Protein AF-A0AA39JNU9-F1 (afdb_monomer_lite)

Organism: Armillaria tabescens (NCBI:txid1929756)

Radius of gyration: 20.86 Å; chains: 1; bounding box: 48×42×60 Å

pLDDT: mean 73.97, std 13.48, range [28.83, 91.81]

Structure (mmCIF, N/CA/C/O backbone):
data_AF-A0AA39JNU9-F1
#
_entry.id   AF-A0AA39JNU9-F1
#
loop_
_atom_site.group_PDB
_atom_site.id
_atom_site.type_symbol
_atom_site.label_atom_id
_atom_site.label_alt_id
_atom_site.label_comp_id
_atom_site.label_asym_id
_atom_site.label_entity_id
_atom_site.label_seq_id
_atom_site.pdbx_PDB_ins_code
_atom_site.Cartn_x
_atom_site.Cartn_y
_atom_site.Cartn_z
_atom_site.occupancy
_atom_site.B_iso_or_equiv
_atom_site.auth_seq_id
_atom_site.auth_comp_id
_atom_site.auth_asym_id
_atom_site.auth_atom_id
_atom_site.pdbx_PDB_model_num
ATOM 1 N N . MET A 1 1 ? 14.251 9.275 13.495 1.00 32.19 1 MET A N 1
ATOM 2 C CA . MET A 1 1 ? 13.470 10.533 13.554 1.00 32.19 1 MET A CA 1
ATOM 3 C C . MET A 1 1 ? 13.356 11.275 12.214 1.00 32.19 1 MET A C 1
ATOM 5 O O . MET A 1 1 ? 12.746 12.329 12.202 1.00 32.19 1 MET A O 1
ATOM 9 N N . VAL A 1 2 ? 13.865 10.747 11.087 1.00 28.83 2 VAL A N 1
ATOM 10 C CA . VAL A 1 2 ? 13.822 11.430 9.768 1.00 28.83 2 VAL A CA 1
ATOM 11 C C . VAL A 1 2 ? 12.792 10.804 8.797 1.00 28.83 2 VAL A C 1
ATOM 13 O O . VAL A 1 2 ? 12.454 11.405 7.785 1.00 28.83 2 VAL A O 1
ATOM 16 N N . GLU A 1 3 ? 12.247 9.619 9.100 1.00 30.92 3 GLU A N 1
ATOM 17 C CA . GLU A 1 3 ? 11.287 8.902 8.231 1.00 30.92 3 GLU A CA 1
ATOM 18 C C . GLU A 1 3 ? 9.833 9.361 8.385 1.00 30.92 3 GLU A C 1
ATOM 20 O O . GLU A 1 3 ? 9.130 9.480 7.384 1.00 30.92 3 GLU A O 1
ATOM 25 N N . THR A 1 4 ? 9.394 9.712 9.597 1.00 35.62 4 THR A N 1
ATOM 26 C CA . THR A 1 4 ? 8.039 10.238 9.843 1.00 35.62 4 THR A CA 1
ATOM 27 C C . THR A 1 4 ? 7.776 11.538 9.081 1.00 35.62 4 THR A C 1
ATOM 29 O O . THR A 1 4 ? 6.672 11.754 8.597 1.00 35.62 4 THR A O 1
ATOM 32 N N . ASP A 1 5 ? 8.809 12.353 8.875 1.00 32.62 5 ASP A N 1
ATOM 33 C CA . ASP A 1 5 ? 8.726 13.628 8.156 1.00 32.62 5 ASP A CA 1
ATOM 34 C C . ASP A 1 5 ? 8.696 13.456 6.615 1.00 32.62 5 ASP A C 1
ATOM 36 O O . ASP A 1 5 ? 8.318 14.365 5.872 1.00 32.62 5 ASP A O 1
ATOM 40 N N . ARG A 1 6 ? 9.063 12.268 6.099 1.00 37.94 6 ARG A N 1
ATOM 41 C CA . ARG A 1 6 ? 9.041 11.952 4.655 1.00 37.94 6 ARG A CA 1
ATOM 42 C C . ARG A 1 6 ? 7.672 11.475 4.172 1.00 37.94 6 ARG A C 1
ATOM 44 O O . ARG A 1 6 ? 7.245 11.920 3.105 1.00 37.94 6 ARG A O 1
ATOM 51 N N . ASP A 1 7 ? 6.968 10.667 4.965 1.00 36.91 7 ASP A N 1
ATOM 52 C CA . ASP A 1 7 ? 5.578 10.271 4.683 1.00 36.91 7 ASP A CA 1
ATOM 53 C C . ASP A 1 7 ? 4.626 11.486 4.801 1.00 36.91 7 ASP A C 1
ATOM 55 O O . ASP A 1 7 ? 3.710 11.650 3.993 1.00 36.91 7 ASP A O 1
ATOM 59 N N . ILE A 1 8 ? 4.907 12.418 5.725 1.00 37.31 8 ILE A N 1
ATOM 60 C CA . ILE A 1 8 ? 4.166 13.684 5.879 1.00 37.31 8 ILE A CA 1
ATOM 61 C C . ILE A 1 8 ? 4.305 14.588 4.643 1.00 37.31 8 ILE A C 1
ATOM 63 O O . ILE A 1 8 ? 3.362 15.292 4.296 1.00 37.31 8 ILE A O 1
ATOM 67 N N . LYS A 1 9 ? 5.427 14.546 3.909 1.00 37.09 9 LYS A N 1
ATOM 68 C CA . LYS A 1 9 ? 5.607 15.345 2.680 1.00 37.09 9 LYS A CA 1
ATOM 69 C C . LYS A 1 9 ? 4.824 14.828 1.472 1.00 37.09 9 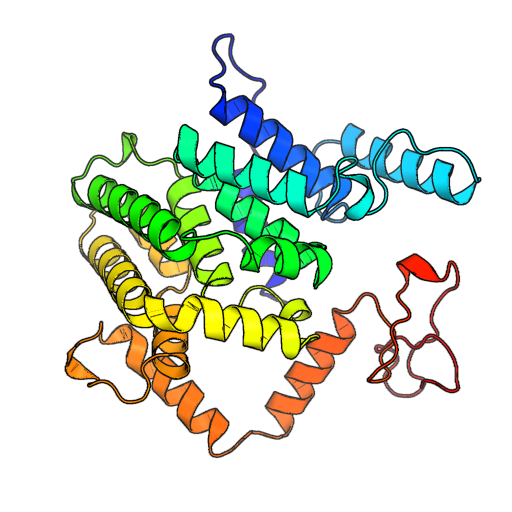LYS A C 1
ATOM 71 O O . LYS A 1 9 ? 4.470 15.635 0.619 1.00 37.09 9 LYS A O 1
ATOM 76 N N . LEU A 1 10 ? 4.546 13.524 1.389 1.00 38.50 10 LEU A N 1
ATOM 77 C CA . LEU A 1 10 ? 3.643 12.980 0.361 1.00 38.50 10 LEU A CA 1
ATOM 78 C C . LEU A 1 10 ? 2.192 13.405 0.653 1.00 38.50 10 LEU A C 1
ATOM 80 O O . LEU A 1 10 ? 1.454 13.770 -0.256 1.00 38.50 10 LEU A O 1
ATOM 84 N N . ILE A 1 11 ? 1.842 13.474 1.943 1.00 38.66 11 ILE A N 1
ATOM 85 C CA . ILE A 1 11 ? 0.549 13.954 2.448 1.00 38.66 11 ILE A CA 1
ATOM 86 C C . ILE A 1 11 ? 0.440 15.490 2.373 1.00 38.66 11 ILE A C 1
ATOM 88 O O . ILE A 1 11 ? -0.646 16.014 2.163 1.00 38.66 11 ILE A O 1
ATOM 92 N N . HIS A 1 12 ? 1.534 16.250 2.475 1.00 38.41 12 HIS A N 1
ATOM 93 C CA . HIS A 1 12 ? 1.498 17.717 2.381 1.00 38.41 12 HIS A CA 1
ATOM 94 C C . HIS A 1 12 ? 1.163 18.251 0.985 1.00 38.41 12 HIS A C 1
ATOM 96 O O . HIS A 1 12 ? 0.736 19.399 0.889 1.00 38.41 12 HIS A O 1
ATOM 102 N N . ASN A 1 13 ? 1.274 17.439 -0.070 1.00 40.78 13 ASN A N 1
ATOM 103 C CA . ASN A 1 13 ? 0.769 17.805 -1.398 1.00 40.78 13 ASN A CA 1
ATOM 104 C C . ASN A 1 13 ? -0.773 17.776 -1.487 1.00 40.78 13 ASN A C 1
ATOM 106 O O . ASN A 1 13 ? -1.326 18.241 -2.475 1.00 40.78 13 ASN A O 1
ATOM 110 N N . LEU A 1 14 ? -1.467 17.309 -0.442 1.00 42.59 14 LEU A N 1
ATOM 111 C CA . LEU A 1 14 ? -2.924 17.407 -0.267 1.00 42.59 14 LEU A CA 1
ATOM 112 C C . LEU A 1 14 ? -3.361 18.732 0.402 1.00 42.59 14 LEU A C 1
ATOM 114 O O . LEU A 1 14 ? -4.495 18.857 0.851 1.00 42.59 14 LEU A O 1
ATOM 118 N N . ARG A 1 15 ? -2.462 19.715 0.583 1.00 38.00 15 ARG A N 1
ATOM 119 C CA . ARG A 1 15 ? -2.789 20.978 1.282 1.00 38.00 15 ARG A CA 1
ATOM 120 C C . ARG A 1 15 ? -3.721 21.912 0.509 1.00 38.00 15 ARG A C 1
ATOM 122 O O . ARG A 1 15 ? -4.319 22.783 1.134 1.00 38.00 15 ARG A O 1
ATOM 129 N N . ASP A 1 16 ? -3.893 21.715 -0.792 1.00 41.78 16 ASP A N 1
ATOM 130 C CA . ASP A 1 16 ? -4.777 22.540 -1.617 1.00 41.78 16 ASP A CA 1
ATOM 131 C C . ASP A 1 16 ? -6.182 21.931 -1.708 1.00 41.78 16 ASP A C 1
ATOM 133 O O . ASP A 1 16 ? -6.699 21.688 -2.798 1.00 41.78 16 ASP A O 1
ATOM 137 N N . PHE A 1 17 ? -6.817 21.705 -0.553 1.00 41.47 17 PHE A N 1
ATOM 138 C CA . PHE A 1 17 ? -8.241 21.374 -0.475 1.00 41.47 17 PHE A CA 1
ATOM 139 C C . PHE A 1 17 ? -9.053 22.578 -0.978 1.00 41.47 17 PHE A C 1
ATOM 141 O O . PHE A 1 17 ? -9.482 23.448 -0.218 1.00 41.47 17 PHE A O 1
ATOM 148 N N . ARG A 1 18 ? -9.204 22.689 -2.299 1.00 45.91 18 ARG A N 1
ATOM 149 C CA . ARG A 1 18 ? -10.140 23.620 -2.922 1.00 45.91 18 ARG A CA 1
ATOM 150 C C . ARG A 1 18 ? -11.484 22.913 -2.959 1.00 45.91 18 ARG A C 1
ATOM 152 O O . ARG A 1 18 ? -11.574 21.814 -3.493 1.00 45.91 18 ARG A O 1
ATOM 159 N N . TYR A 1 19 ? -12.509 23.553 -2.392 1.00 43.44 19 TYR A N 1
ATOM 160 C CA . TYR A 1 19 ? -13.898 23.124 -2.549 1.00 43.44 19 TYR A CA 1
ATOM 161 C C . TYR A 1 19 ? -14.160 22.718 -4.003 1.00 43.44 19 TYR A C 1
ATOM 163 O O . TYR A 1 19 ? -13.650 23.397 -4.908 1.00 43.44 19 TYR A O 1
ATOM 171 N N . PRO A 1 20 ? -14.939 21.648 -4.238 1.00 43.53 20 PRO A N 1
ATOM 172 C CA . PRO A 1 20 ? -15.228 21.214 -5.588 1.00 43.53 20 PRO A CA 1
ATOM 173 C C . PRO A 1 20 ? -15.789 22.395 -6.374 1.00 43.53 20 PRO A C 1
ATOM 175 O O . PRO A 1 20 ? -16.747 23.055 -5.960 1.00 43.53 20 PRO A O 1
ATOM 178 N N . LYS A 1 21 ? -15.143 22.696 -7.505 1.00 50.56 21 LYS A N 1
ATOM 179 C CA . LYS A 1 21 ? -15.715 23.592 -8.511 1.00 50.56 21 LYS A CA 1
ATOM 180 C C . LYS A 1 21 ? -17.071 23.008 -8.929 1.00 50.56 21 LYS A C 1
ATOM 182 O O . LYS A 1 21 ? -17.329 21.826 -8.726 1.00 50.56 21 LYS A O 1
ATOM 187 N N . SER A 1 22 ? -17.930 23.812 -9.547 1.00 52.59 22 SER A N 1
ATOM 188 C CA . SER A 1 22 ? -19.290 23.430 -9.973 1.00 52.59 22 SER A CA 1
ATOM 189 C C . SER A 1 22 ? -19.394 22.169 -10.857 1.00 52.59 22 SER A C 1
ATOM 191 O O . SER A 1 22 ? -20.500 21.709 -11.120 1.00 52.59 22 SER A O 1
ATOM 193 N N . GLN A 1 23 ? -18.269 21.589 -11.288 1.00 56.88 23 GLN A N 1
ATOM 194 C CA . GLN A 1 23 ? -18.164 20.263 -11.887 1.00 56.88 23 GLN A CA 1
ATOM 195 C C . GLN A 1 23 ? -17.153 19.436 -11.082 1.00 56.88 23 GLN A C 1
ATOM 197 O O . GLN A 1 23 ? -15.949 19.669 -11.169 1.00 56.88 23 GLN A O 1
ATOM 202 N N . CYS A 1 24 ? -17.659 18.499 -10.283 1.00 65.25 24 CYS A N 1
ATOM 203 C CA . CYS A 1 24 ? -16.872 17.546 -9.508 1.00 65.25 24 CYS A CA 1
ATOM 204 C C . CYS A 1 24 ? -17.053 16.165 -10.141 1.00 65.25 24 CYS A C 1
ATOM 206 O O . CYS A 1 24 ? -18.190 15.749 -10.384 1.00 65.25 24 CYS A O 1
ATOM 208 N N . THR A 1 25 ? -15.962 15.467 -10.444 1.00 72.94 25 THR A N 1
ATOM 209 C CA . THR A 1 25 ? -16.041 14.083 -10.920 1.00 72.94 25 THR A CA 1
ATOM 210 C C . THR A 1 25 ? -16.304 13.139 -9.745 1.00 72.94 25 THR A C 1
ATOM 212 O O . THR A 1 25 ? -16.049 13.470 -8.587 1.00 72.94 25 THR A O 1
ATOM 215 N N . PHE A 1 26 ? -16.802 11.931 -10.015 1.00 74.62 26 PHE A N 1
ATOM 216 C CA . PHE A 1 26 ? -16.966 10.921 -8.962 1.00 74.62 26 PHE A CA 1
ATOM 217 C C . PHE A 1 26 ? -15.635 10.601 -8.258 1.00 74.62 26 PHE A C 1
ATOM 219 O O . PHE A 1 26 ? -15.612 10.382 -7.050 1.00 74.62 26 PHE A O 1
ATOM 226 N N . THR A 1 27 ? -14.519 10.646 -8.990 1.00 68.94 27 THR A N 1
ATOM 227 C CA . THR A 1 27 ? -13.177 10.427 -8.441 1.00 68.94 27 THR A CA 1
ATOM 228 C C . THR A 1 27 ? -12.759 11.526 -7.465 1.00 68.94 27 THR A C 1
ATOM 230 O O . THR A 1 27 ? -12.202 11.212 -6.420 1.00 68.94 27 THR A O 1
ATOM 233 N N . ASP A 1 28 ? -13.124 12.784 -7.728 1.00 70.81 28 ASP A N 1
ATOM 234 C CA . ASP A 1 28 ? -12.866 13.905 -6.809 1.00 70.81 28 ASP A CA 1
ATOM 235 C C . ASP A 1 28 ? -13.667 13.767 -5.497 1.00 70.81 28 ASP A C 1
ATOM 237 O O . ASP A 1 28 ? -13.188 14.087 -4.402 1.00 70.81 28 ASP A O 1
ATOM 241 N N . VAL A 1 29 ? -14.905 13.263 -5.596 1.00 75.50 29 VAL A N 1
ATOM 242 C CA . VAL A 1 29 ? -15.747 12.968 -4.426 1.00 75.50 29 VAL A CA 1
ATOM 243 C C . VAL A 1 29 ? -15.154 11.815 -3.620 1.00 75.50 29 VAL A C 1
ATOM 245 O O . VAL A 1 29 ? -15.056 11.919 -2.396 1.00 75.50 29 VAL A O 1
ATOM 248 N N . LEU A 1 30 ? -14.728 10.742 -4.292 1.00 73.81 30 LEU A N 1
ATOM 249 C CA . LEU A 1 30 ? -14.048 9.625 -3.644 1.00 73.81 30 LEU A CA 1
ATOM 250 C C . LEU A 1 30 ? -12.793 10.090 -2.909 1.00 73.81 30 LEU A C 1
ATOM 252 O O . LEU A 1 30 ? -12.647 9.772 -1.734 1.00 73.81 30 LEU A O 1
ATOM 256 N N . ASP A 1 31 ? -11.939 10.892 -3.540 1.00 71.75 31 ASP A N 1
ATOM 257 C CA . ASP A 1 31 ? -10.735 11.428 -2.901 1.00 71.75 31 ASP A CA 1
ATOM 258 C C . ASP A 1 31 ? -11.045 12.216 -1.635 1.00 71.75 31 ASP A C 1
ATOM 260 O O . ASP A 1 31 ? -10.424 11.996 -0.593 1.00 71.75 31 ASP A O 1
ATOM 264 N N . SER A 1 32 ? -12.069 13.067 -1.693 1.00 73.56 32 SER A N 1
ATOM 265 C CA . SER A 1 32 ? -12.510 13.853 -0.541 1.00 73.56 32 SER A CA 1
ATOM 266 C C . SER A 1 32 ? -12.993 12.964 0.610 1.00 73.56 32 SER A C 1
ATOM 268 O O . SER A 1 32 ? -12.669 13.212 1.774 1.00 73.56 32 SER A O 1
ATOM 270 N N . ILE A 1 33 ? -13.748 11.903 0.297 1.00 75.12 33 ILE A N 1
ATOM 271 C CA . ILE A 1 33 ? -14.217 10.925 1.289 1.00 75.12 33 ILE A CA 1
ATOM 272 C C . ILE A 1 33 ? -13.028 10.167 1.885 1.00 75.12 33 ILE A C 1
ATOM 274 O O . ILE A 1 33 ? -12.933 10.031 3.106 1.00 75.12 33 ILE A O 1
ATOM 278 N N . MET A 1 34 ? -12.104 9.700 1.047 1.00 74.69 34 MET A N 1
ATOM 279 C CA . MET A 1 34 ? -10.947 8.923 1.482 1.00 74.69 34 MET A CA 1
ATOM 280 C C . MET A 1 34 ? -10.014 9.738 2.360 1.00 74.69 34 MET A C 1
ATOM 282 O O . MET A 1 34 ? -9.596 9.262 3.416 1.00 74.69 34 MET A O 1
ATOM 286 N N . GLU A 1 35 ? -9.722 10.976 1.972 1.00 72.06 35 GLU A N 1
ATOM 287 C CA . GLU A 1 35 ? -8.911 11.887 2.771 1.00 72.06 35 GLU A CA 1
ATOM 288 C C . GLU A 1 35 ? -9.543 12.112 4.145 1.00 72.06 35 GLU A C 1
ATOM 290 O O . GLU A 1 35 ? -8.859 12.021 5.168 1.00 72.06 35 GLU A O 1
ATOM 295 N N . LEU A 1 36 ? -10.856 12.337 4.183 1.00 72.62 36 LEU A N 1
ATOM 296 C CA . LEU A 1 36 ? -11.598 12.533 5.418 1.00 72.62 36 LEU A CA 1
ATOM 297 C C . LEU A 1 36 ? -11.581 11.281 6.302 1.00 72.62 36 LEU A C 1
ATOM 299 O O . LEU A 1 36 ? -11.307 11.400 7.494 1.00 72.62 36 LEU A O 1
ATOM 303 N N . VAL A 1 37 ? -11.768 10.081 5.748 1.00 72.00 37 VAL A N 1
ATOM 304 C CA . VAL A 1 37 ? -11.690 8.836 6.531 1.00 72.00 37 VAL A CA 1
ATOM 305 C C . VAL A 1 37 ? -10.272 8.590 7.050 1.00 72.00 37 VAL A C 1
ATOM 307 O O . VAL A 1 37 ? -10.084 8.314 8.238 1.00 72.00 37 VAL A O 1
ATOM 310 N N . VAL A 1 38 ? -9.253 8.740 6.201 1.00 69.31 38 VAL A N 1
ATOM 311 C CA . VAL A 1 38 ? -7.853 8.551 6.603 1.00 69.31 38 VAL A CA 1
ATOM 312 C C . VAL A 1 38 ? -7.479 9.515 7.718 1.00 69.31 38 VAL A C 1
ATOM 314 O O . VAL A 1 38 ? -6.938 9.101 8.740 1.00 69.31 38 VAL A O 1
ATOM 317 N N . ARG A 1 39 ? -7.771 10.801 7.542 1.00 68.25 39 ARG A N 1
ATOM 318 C CA . ARG A 1 39 ? -7.312 11.848 8.452 1.00 68.25 39 ARG A CA 1
ATOM 319 C C . ARG A 1 39 ? -8.146 11.971 9.720 1.00 68.25 39 ARG A C 1
ATOM 321 O O . ARG A 1 39 ? -7.602 12.289 10.770 1.00 68.25 39 ARG A O 1
ATOM 328 N N . ALA A 1 40 ? -9.457 11.763 9.638 1.00 65.75 40 ALA A N 1
ATOM 329 C CA . ALA A 1 40 ? -10.338 11.951 10.788 1.00 65.75 40 ALA A CA 1
ATOM 330 C C . ALA A 1 40 ? -10.506 10.684 11.631 1.00 65.75 40 ALA A C 1
ATOM 332 O O . ALA A 1 40 ? -10.885 10.796 12.796 1.00 65.75 40 ALA A O 1
ATOM 333 N N . ILE A 1 41 ? -10.277 9.500 11.052 1.00 65.06 41 ILE A N 1
ATOM 334 C CA . ILE A 1 41 ? -10.583 8.225 11.712 1.00 65.06 41 ILE A CA 1
ATOM 335 C C . ILE A 1 41 ? -9.337 7.356 11.842 1.00 65.06 41 ILE A C 1
ATOM 337 O O . ILE A 1 41 ? -9.048 6.866 12.929 1.00 65.06 41 ILE A O 1
ATOM 341 N N . ILE A 1 42 ? -8.591 7.167 10.753 1.00 63.16 42 ILE A N 1
ATOM 342 C CA . ILE A 1 42 ? -7.486 6.203 10.739 1.00 63.16 42 ILE A CA 1
ATOM 343 C C . ILE A 1 42 ? -6.211 6.772 11.379 1.00 63.16 42 ILE A C 1
ATOM 345 O O . ILE A 1 42 ? -5.524 6.066 12.113 1.00 63.16 42 ILE A O 1
ATOM 349 N N . ARG A 1 43 ? -5.888 8.038 11.093 1.00 64.81 43 ARG A N 1
ATOM 350 C CA . ARG A 1 43 ? -4.691 8.742 11.579 1.00 64.81 43 ARG A CA 1
ATOM 351 C C . ARG A 1 43 ? -5.035 10.123 12.150 1.00 64.81 43 ARG A C 1
ATOM 353 O O . ARG A 1 43 ? -4.600 11.136 11.594 1.00 64.81 43 ARG A O 1
ATOM 360 N N . PRO A 1 44 ? -5.827 10.191 13.236 1.00 62.69 44 PRO A N 1
ATOM 361 C CA . PRO A 1 44 ? -6.276 11.456 13.822 1.00 62.69 44 PRO A CA 1
ATOM 362 C C . PRO A 1 44 ? -5.131 12.336 14.352 1.00 62.69 44 PRO A C 1
ATOM 364 O O . PRO A 1 44 ? -5.333 13.525 14.605 1.00 62.69 44 PRO A O 1
ATOM 367 N N . GLU A 1 45 ? -3.932 11.773 14.536 1.00 59.25 45 GLU A N 1
ATOM 368 C CA . GLU A 1 45 ? -2.718 12.494 14.918 1.00 59.25 45 GLU A CA 1
ATOM 369 C C . GLU A 1 45 ? -2.147 13.375 13.800 1.00 59.25 45 GLU A C 1
ATOM 371 O O . GLU A 1 45 ? -1.384 14.303 14.078 1.00 59.25 45 GLU A O 1
ATOM 376 N N . LEU A 1 46 ? -2.505 13.107 12.540 1.00 60.00 46 LEU A N 1
ATOM 377 C CA . LEU A 1 46 ? -2.084 13.933 11.418 1.00 60.00 46 LEU A CA 1
ATOM 378 C C . LEU A 1 46 ? -2.902 15.226 11.401 1.00 60.00 46 LEU A C 1
ATOM 380 O O . LEU A 1 46 ? -4.132 15.209 11.352 1.00 60.00 46 LEU A O 1
ATOM 384 N N . ASP A 1 47 ? -2.214 16.370 11.426 1.00 58.00 47 ASP A N 1
ATOM 385 C CA . ASP A 1 47 ? -2.876 17.663 11.307 1.00 58.00 47 ASP A CA 1
ATOM 386 C C . ASP A 1 47 ? -3.535 17.784 9.927 1.00 58.00 47 ASP A C 1
ATOM 388 O O . ASP A 1 47 ? -2.875 17.948 8.901 1.00 58.00 47 ASP A O 1
ATOM 392 N N . THR A 1 48 ? -4.862 17.717 9.924 1.00 58.34 48 THR A N 1
ATOM 393 C CA . THR A 1 48 ? -5.684 17.790 8.718 1.00 58.34 48 THR A CA 1
ATOM 394 C C . THR A 1 48 ? -5.747 19.190 8.114 1.00 58.34 48 THR A C 1
ATOM 396 O O . THR A 1 48 ? -6.269 19.346 7.016 1.00 58.34 48 THR A O 1
ATOM 399 N N . GLY A 1 49 ? -5.300 20.218 8.841 1.00 60.91 49 GLY A N 1
ATOM 400 C CA . GLY A 1 49 ? -5.553 21.623 8.524 1.00 60.91 49 GLY A CA 1
ATOM 401 C C . GLY A 1 49 ? -7.025 22.037 8.652 1.00 60.91 49 GLY A C 1
ATOM 402 O O . GLY A 1 49 ? -7.337 23.203 8.438 1.00 60.91 49 GLY A O 1
ATOM 403 N N . ILE A 1 50 ? -7.923 21.113 9.026 1.00 65.94 50 ILE A N 1
ATOM 404 C CA . ILE A 1 50 ? -9.374 21.312 9.121 1.00 65.94 50 ILE A CA 1
ATOM 405 C C . ILE A 1 50 ? -9.784 21.168 10.598 1.00 65.94 50 ILE A C 1
ATOM 407 O O . ILE A 1 50 ? -9.966 20.045 11.090 1.00 65.94 50 ILE A O 1
ATOM 411 N N . PRO A 1 51 ? -9.924 22.283 11.343 1.00 68.94 51 PRO A N 1
ATOM 412 C CA . PRO A 1 51 ? -10.228 22.267 12.777 1.00 68.94 51 PRO A CA 1
ATOM 413 C C . PRO A 1 51 ? -11.484 21.465 13.146 1.00 68.94 51 PRO A C 1
ATOM 415 O O . PRO A 1 51 ? -11.542 20.858 14.219 1.00 68.94 51 PRO A O 1
ATOM 418 N N . GLN A 1 52 ? -12.474 21.432 12.250 1.00 74.12 52 GLN A N 1
ATOM 419 C CA . GLN A 1 52 ? -13.748 20.739 12.427 1.00 74.12 52 GLN A CA 1
ATOM 420 C C . GLN A 1 52 ? -13.553 19.221 12.550 1.00 74.12 52 GLN A C 1
ATOM 422 O O . GLN A 1 52 ? -14.089 18.623 13.479 1.00 74.12 52 GLN A O 1
ATOM 427 N N . LEU A 1 53 ? -12.712 18.605 11.710 1.00 66.81 53 LEU A N 1
ATOM 428 C CA . LEU A 1 53 ? -12.454 17.158 11.768 1.00 66.81 53 LEU A CA 1
ATOM 429 C C . LEU A 1 53 ? -11.769 16.755 13.081 1.00 66.81 53 LEU A C 1
ATOM 431 O O . LEU A 1 53 ? -12.163 15.781 13.725 1.00 66.81 53 LEU A O 1
ATOM 435 N N . ARG A 1 54 ? -10.806 17.561 13.552 1.00 68.44 54 ARG A N 1
ATOM 436 C CA . ARG A 1 54 ? -10.162 17.347 14.863 1.00 68.44 54 ARG A CA 1
ATOM 437 C C . ARG A 1 54 ? -11.129 17.520 16.033 1.00 68.44 54 ARG A C 1
ATOM 439 O O . ARG A 1 54 ? -10.934 16.926 17.094 1.00 68.44 54 ARG A O 1
ATOM 446 N N . ARG A 1 55 ? -12.148 18.369 15.892 1.00 78.06 55 ARG A N 1
ATOM 447 C CA . ARG A 1 55 ? -13.203 18.521 16.898 1.00 78.06 55 ARG A CA 1
ATOM 448 C C . ARG A 1 55 ? -14.117 17.294 16.922 1.00 78.06 55 ARG A C 1
ATOM 450 O O . ARG A 1 55 ? -14.315 16.748 18.002 1.00 78.06 55 ARG A O 1
ATOM 457 N N . MET A 1 56 ? -14.560 16.816 15.758 1.00 77.12 56 MET A N 1
ATOM 458 C CA . MET A 1 56 ? -15.435 15.642 15.632 1.00 77.12 56 MET A CA 1
ATOM 459 C C . MET A 1 56 ? -14.819 14.384 16.254 1.00 77.12 56 MET A C 1
ATOM 461 O O . MET A 1 56 ? -15.458 13.736 17.082 1.00 77.12 56 MET A O 1
ATOM 465 N N . GLY A 1 57 ? -13.549 14.084 15.952 1.00 75.50 57 GLY A N 1
ATOM 466 C CA . GLY A 1 57 ? -12.858 12.934 16.548 1.00 75.50 57 GLY A CA 1
ATOM 467 C C . GLY A 1 57 ? -12.770 13.017 18.079 1.00 75.50 57 GLY A C 1
ATOM 468 O O . GLY A 1 57 ? -13.040 12.037 18.779 1.00 75.50 57 GLY A O 1
ATOM 469 N N . ARG A 1 58 ? -12.469 14.208 18.622 1.00 77.12 58 ARG A N 1
ATOM 470 C CA . ARG A 1 58 ? -12.410 14.447 20.077 1.00 77.12 58 ARG A CA 1
ATOM 471 C C . ARG A 1 58 ? -13.775 14.334 20.749 1.00 77.12 58 ARG A C 1
ATOM 473 O O . ARG A 1 58 ? -13.858 13.756 21.832 1.00 77.12 58 ARG A O 1
ATOM 480 N N . GLU A 1 59 ? -14.822 14.876 20.132 1.00 83.69 59 GLU A N 1
ATOM 481 C CA . GLU A 1 59 ? -16.198 14.789 20.634 1.00 83.69 59 GLU A CA 1
ATOM 482 C C . GLU A 1 59 ? -16.691 13.342 20.641 1.00 83.69 59 GLU A C 1
ATOM 484 O O . GLU A 1 59 ? -17.256 12.903 21.639 1.00 83.69 59 GLU A O 1
ATOM 489 N N . ALA A 1 60 ? -16.375 12.561 19.609 1.00 83.19 60 ALA A N 1
ATOM 490 C CA . ALA A 1 60 ? -16.708 11.143 19.555 1.00 83.19 60 ALA A CA 1
ATOM 491 C C . ALA A 1 60 ? -15.975 10.316 20.619 1.00 83.19 60 ALA A C 1
ATOM 493 O O . ALA A 1 60 ? -16.601 9.541 21.336 1.00 83.19 60 ALA A O 1
ATOM 494 N N . HIS A 1 61 ? -14.674 10.552 20.820 1.00 78.62 61 HIS A N 1
ATOM 495 C CA . HIS A 1 61 ? -13.920 9.912 21.906 1.00 78.62 61 HIS A CA 1
ATOM 496 C C . HIS A 1 61 ? -14.395 10.354 23.296 1.00 78.62 61 HIS A C 1
ATOM 498 O O . HIS A 1 61 ? -14.214 9.637 24.280 1.00 78.62 61 HIS A O 1
ATOM 504 N N . LYS A 1 62 ? -14.938 11.570 23.426 1.00 83.94 62 LYS A N 1
ATOM 505 C CA . LYS A 1 62 ? -15.558 12.038 24.670 1.00 83.94 62 LYS A CA 1
ATOM 506 C C . LYS A 1 62 ? -16.889 11.322 24.900 1.00 83.94 62 LYS A C 1
ATOM 508 O O . LYS A 1 62 ? -17.096 10.829 26.000 1.00 83.94 62 LYS A O 1
ATOM 513 N N . ALA A 1 63 ? -17.732 11.221 23.871 1.00 86.44 63 ALA A N 1
ATOM 514 C CA . ALA A 1 63 ? -18.997 10.496 23.922 1.00 86.44 63 ALA A CA 1
ATOM 515 C C . ALA A 1 63 ? -18.783 9.028 24.323 1.00 86.44 63 ALA A C 1
ATOM 517 O O . ALA A 1 63 ? -19.373 8.592 25.308 1.00 86.44 63 ALA A O 1
ATOM 518 N N . GLU A 1 64 ? -17.856 8.320 23.665 1.00 85.62 64 GLU A N 1
ATOM 519 C CA . GLU A 1 64 ? -17.536 6.921 23.988 1.00 85.62 64 GLU A CA 1
ATOM 520 C C . GLU A 1 64 ? -17.068 6.764 25.446 1.00 85.62 64 GLU A C 1
ATOM 522 O O . GLU A 1 64 ? -17.555 5.894 26.165 1.00 85.62 64 GLU A O 1
ATOM 527 N N . ARG A 1 65 ? -16.184 7.649 25.934 1.00 85.06 65 ARG A N 1
ATOM 528 C CA . ARG A 1 65 ? -15.723 7.631 27.338 1.00 85.06 65 ARG A CA 1
ATOM 529 C C . ARG A 1 65 ? -16.823 7.937 28.352 1.00 85.06 65 ARG A C 1
ATOM 531 O O . ARG A 1 65 ? -16.720 7.513 29.498 1.00 85.06 65 ARG A O 1
ATOM 538 N N . SER A 1 66 ? -17.849 8.675 27.946 1.00 91.56 66 SER A N 1
ATOM 539 C CA . SER A 1 66 ? -19.026 8.977 28.763 1.00 91.56 66 SER A CA 1
ATOM 540 C C . SER A 1 66 ? -20.134 7.924 28.636 1.00 91.56 66 SER A C 1
ATOM 542 O O . SER A 1 66 ? -21.211 8.133 29.182 1.00 91.56 66 SER A O 1
ATOM 544 N N . GLY A 1 67 ? -19.899 6.813 27.925 1.00 90.69 67 GLY A N 1
ATOM 545 C CA . GLY A 1 67 ? -20.905 5.770 27.695 1.00 90.69 67 GLY A CA 1
ATOM 546 C C . GLY A 1 67 ? -22.015 6.172 26.716 1.00 90.69 67 GLY A C 1
ATOM 547 O O . GLY A 1 67 ? -23.024 5.481 26.621 1.00 90.69 67 GLY A O 1
ATOM 548 N N . LEU A 1 68 ? -21.846 7.283 25.994 1.00 91.81 68 LEU A N 1
ATOM 549 C CA . LEU A 1 68 ? -22.770 7.735 24.957 1.00 91.81 68 LEU A CA 1
ATOM 550 C C . LEU A 1 68 ? -22.395 7.118 23.608 1.00 91.81 68 LEU A C 1
ATOM 552 O O . LEU A 1 68 ? -21.221 6.870 23.329 1.00 91.81 68 LEU A O 1
ATOM 556 N N . GLN A 1 69 ? -23.389 6.936 22.739 1.00 87.56 69 GLN A N 1
ATOM 557 C CA . GLN A 1 69 ? -23.150 6.492 21.370 1.00 87.56 69 GLN A CA 1
ATOM 558 C C . GLN A 1 69 ? -22.418 7.596 20.585 1.00 87.56 69 GLN A C 1
ATOM 560 O O . GLN A 1 69 ? -22.959 8.697 20.425 1.00 87.56 69 GLN A O 1
ATOM 565 N N . PRO A 1 70 ? -21.196 7.344 20.087 1.00 85.38 70 PRO A N 1
ATOM 566 C CA . PRO A 1 70 ? -20.477 8.333 19.305 1.00 85.38 70 PRO A CA 1
ATOM 567 C C . PRO A 1 70 ? -21.124 8.489 17.919 1.00 85.38 70 PRO A C 1
ATOM 569 O O . PRO A 1 70 ? -21.425 7.508 17.247 1.00 85.38 70 PRO A O 1
ATOM 572 N N . GLN A 1 71 ? -21.299 9.737 17.475 1.00 82.06 71 GLN A N 1
ATOM 573 C CA . GLN A 1 71 ? -21.795 10.084 16.129 1.00 82.06 71 GLN A CA 1
ATOM 574 C C . GLN A 1 71 ? -20.712 9.952 15.041 1.00 82.06 71 GLN A C 1
ATOM 576 O O . GLN A 1 71 ? -20.968 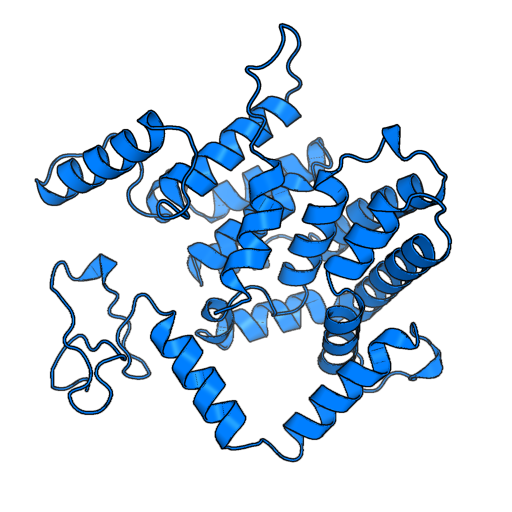10.164 13.860 1.00 82.06 71 GLN A O 1
ATOM 581 N N . TRP A 1 72 ? -19.482 9.638 15.445 1.00 79.31 72 TRP A N 1
ATOM 582 C CA . TRP A 1 72 ? -18.335 9.470 14.566 1.00 79.31 72 TRP A CA 1
ATOM 583 C C . TRP A 1 72 ? -17.575 8.199 14.948 1.00 79.31 72 TRP A C 1
ATOM 585 O O . TRP A 1 72 ? -17.477 7.903 16.144 1.00 79.31 72 TRP A O 1
ATOM 595 N N . PRO A 1 73 ? -16.994 7.461 13.989 1.00 75.44 73 PRO A N 1
ATOM 596 C CA . PRO A 1 73 ? -16.192 6.288 14.300 1.00 75.44 73 PRO A CA 1
ATOM 597 C C . PRO A 1 73 ? -15.000 6.634 15.198 1.00 75.44 73 PRO A C 1
ATOM 599 O O . PRO A 1 73 ? -14.209 7.527 14.897 1.00 75.44 73 PRO A O 1
ATOM 602 N N . THR A 1 74 ? -14.859 5.906 16.304 1.00 74.19 74 THR A N 1
ATOM 603 C CA . THR A 1 74 ? -13.713 6.016 17.223 1.00 74.19 74 THR A CA 1
ATOM 604 C C . THR A 1 74 ? -12.708 4.876 17.063 1.00 74.19 74 THR A C 1
ATOM 606 O O . THR A 1 74 ? -11.604 4.948 17.593 1.00 74.19 74 THR A O 1
ATOM 609 N N . LYS A 1 75 ? -13.076 3.825 16.321 1.00 71.31 75 LYS A N 1
ATOM 610 C CA . LYS A 1 75 ? -12.254 2.641 16.044 1.00 71.31 75 LYS A CA 1
ATOM 611 C C . LYS A 1 75 ? -12.323 2.309 14.553 1.00 71.31 75 LYS A C 1
ATOM 613 O O . LYS A 1 75 ? -13.398 2.485 13.976 1.00 71.31 75 LYS A O 1
ATOM 618 N N . PRO A 1 76 ? -11.258 1.751 13.945 1.00 64.94 76 PRO A N 1
ATOM 619 C CA . PRO A 1 76 ? -11.273 1.344 12.537 1.00 64.94 76 PRO A CA 1
ATOM 620 C C . PRO A 1 76 ? -12.415 0.382 12.181 1.00 64.94 76 PRO A C 1
ATOM 622 O O . PRO A 1 76 ? -12.990 0.471 11.103 1.00 64.94 76 PRO A O 1
ATOM 625 N N . THR A 1 77 ? -12.802 -0.496 13.110 1.00 67.25 77 THR A N 1
ATOM 626 C CA . THR A 1 77 ? -13.939 -1.418 12.945 1.00 67.25 77 THR A CA 1
ATOM 627 C C . THR A 1 77 ? -15.284 -0.701 12.833 1.00 67.25 77 THR A C 1
ATOM 629 O O . THR A 1 77 ? -16.201 -1.221 12.211 1.00 67.25 77 THR A O 1
ATOM 632 N N . ASN A 1 78 ? -15.408 0.501 13.405 1.00 73.50 78 ASN A N 1
ATOM 633 C CA . ASN A 1 78 ? -16.641 1.292 13.387 1.00 73.50 78 ASN A CA 1
ATOM 634 C C . ASN A 1 78 ? -16.750 2.156 12.123 1.00 73.50 78 ASN A C 1
ATOM 636 O O . ASN A 1 78 ? -17.823 2.671 11.825 1.00 73.50 78 ASN A O 1
ATOM 640 N N . THR A 1 79 ? -15.651 2.320 11.381 1.00 69.88 79 THR A N 1
ATOM 641 C CA . THR A 1 79 ? -15.621 3.016 10.084 1.00 69.88 79 THR A CA 1
ATOM 642 C C . THR A 1 79 ? -16.450 2.279 9.033 1.00 69.88 79 THR A C 1
ATOM 644 O O . THR A 1 79 ? -16.903 2.875 8.061 1.00 69.88 79 THR A O 1
ATOM 647 N N . PHE A 1 80 ? -16.659 0.979 9.244 1.00 76.56 80 PHE A N 1
ATOM 648 C CA . PHE A 1 80 ? -17.216 0.062 8.265 1.00 76.56 80 PHE A CA 1
ATOM 649 C C . PHE A 1 80 ? -18.358 -0.748 8.878 1.00 76.56 80 PHE A C 1
ATOM 651 O O . PHE A 1 80 ? -18.171 -1.910 9.238 1.00 76.56 80 PHE A O 1
ATOM 658 N N . PRO A 1 81 ? -19.556 -0.152 9.008 1.00 70.44 81 PRO A N 1
ATOM 659 C CA . PRO A 1 81 ? -20.678 -0.774 9.714 1.00 70.44 81 PRO A CA 1
ATOM 660 C C . PRO A 1 81 ? -21.161 -2.081 9.067 1.00 70.44 81 PRO A C 1
ATOM 662 O O . PRO A 1 81 ? -21.767 -2.903 9.742 1.00 70.44 81 PRO A O 1
ATOM 665 N N . GLN A 1 82 ? -20.864 -2.292 7.781 1.00 82.12 82 GLN A N 1
ATOM 666 C CA . GLN A 1 82 ? -21.183 -3.519 7.040 1.00 82.12 82 GLN A CA 1
ATOM 667 C C . GLN A 1 82 ? -20.112 -4.620 7.190 1.00 82.12 82 GLN A C 1
ATOM 669 O O . GLN A 1 82 ? -20.253 -5.703 6.630 1.00 82.12 82 GLN A O 1
ATOM 674 N N . GLY A 1 83 ? -19.029 -4.358 7.929 1.00 83.56 83 GLY A N 1
ATOM 675 C CA . GLY A 1 83 ? -17.910 -5.280 8.115 1.00 83.56 83 GLY A CA 1
ATOM 676 C C . GLY A 1 83 ? -16.771 -5.111 7.101 1.00 83.56 83 GLY A C 1
ATOM 677 O O . GLY A 1 83 ? -16.868 -4.380 6.109 1.00 83.56 83 GLY A O 1
ATOM 678 N N . THR A 1 84 ? -15.651 -5.786 7.376 1.00 82.62 84 THR A N 1
ATOM 679 C CA . THR A 1 84 ? -14.406 -5.665 6.598 1.00 82.62 84 THR A CA 1
ATOM 680 C C . THR A 1 84 ? -14.487 -6.327 5.227 1.00 82.62 84 THR A C 1
ATOM 682 O O . THR A 1 84 ? -14.002 -5.745 4.261 1.00 82.62 84 THR A O 1
ATOM 685 N N . ASP A 1 85 ? -15.146 -7.485 5.116 1.00 85.69 85 ASP A N 1
ATOM 686 C CA . ASP A 1 85 ? -15.308 -8.206 3.845 1.00 85.69 85 ASP A CA 1
ATOM 687 C C . ASP A 1 85 ? -16.123 -7.371 2.835 1.00 85.69 85 ASP A C 1
ATOM 689 O O . ASP A 1 85 ? -15.657 -7.122 1.723 1.00 85.69 85 ASP A O 1
ATOM 693 N N . VAL A 1 86 ? -17.281 -6.834 3.248 1.00 88.19 86 VAL A N 1
ATOM 694 C CA . VAL A 1 86 ? -18.131 -5.976 2.394 1.00 88.19 86 VAL A CA 1
ATOM 695 C C . VAL A 1 86 ? -17.401 -4.695 1.994 1.00 88.19 86 VAL A C 1
ATOM 697 O O . VAL A 1 86 ? -17.478 -4.251 0.850 1.00 88.19 86 VAL A O 1
ATOM 700 N N . THR A 1 87 ? -16.646 -4.108 2.922 1.00 85.56 87 THR A N 1
ATOM 701 C CA . THR A 1 87 ? -15.845 -2.913 2.641 1.00 85.56 87 THR A CA 1
ATOM 702 C C . THR A 1 87 ? -14.764 -3.196 1.613 1.00 85.56 87 THR A C 1
ATOM 704 O O . THR A 1 87 ? -14.606 -2.428 0.669 1.00 85.56 87 THR A O 1
ATOM 707 N N . MET A 1 88 ? -14.022 -4.292 1.776 1.00 85.62 88 MET A N 1
ATOM 708 C CA . MET A 1 88 ? -12.977 -4.667 0.830 1.00 85.62 88 MET A CA 1
ATOM 709 C C . MET A 1 88 ? -13.564 -4.913 -0.560 1.00 85.62 88 MET A C 1
ATOM 711 O O . MET A 1 88 ? -13.026 -4.419 -1.549 1.00 85.62 88 MET A O 1
ATOM 715 N N . GLN A 1 89 ? -14.715 -5.587 -0.632 1.00 87.56 89 GLN A N 1
ATOM 716 C CA . GLN A 1 89 ? -15.436 -5.802 -1.883 1.00 87.56 89 GLN A CA 1
ATOM 717 C C . GLN A 1 89 ? -15.880 -4.486 -2.538 1.00 87.56 89 GLN A C 1
ATOM 719 O O . GLN A 1 89 ? -15.718 -4.320 -3.746 1.00 87.56 89 GLN A O 1
ATOM 724 N N . MET A 1 90 ? -16.398 -3.532 -1.760 1.00 87.31 90 MET A N 1
ATOM 725 C CA . MET A 1 90 ? -16.782 -2.206 -2.257 1.00 87.31 90 MET A CA 1
ATOM 726 C C . MET A 1 90 ? -15.577 -1.443 -2.819 1.00 87.31 90 MET A C 1
ATOM 728 O O . MET A 1 90 ? -15.628 -0.959 -3.948 1.00 87.31 90 MET A O 1
ATOM 732 N N . LEU A 1 91 ? -14.485 -1.367 -2.053 1.00 84.44 91 LEU A N 1
ATOM 733 C CA . LEU A 1 91 ? -13.253 -0.698 -2.477 1.00 84.44 91 LEU A CA 1
ATOM 734 C C . LEU A 1 91 ? -12.705 -1.313 -3.759 1.00 84.44 91 LEU A C 1
ATOM 736 O O . LEU A 1 91 ? -12.303 -0.599 -4.674 1.00 84.44 91 LEU A O 1
ATOM 740 N N . TRP A 1 92 ? -12.735 -2.637 -3.845 1.00 84.69 92 TRP A N 1
ATOM 741 C CA . TRP A 1 92 ? -12.286 -3.344 -5.029 1.00 84.69 92 TRP A CA 1
ATOM 742 C C . TRP A 1 92 ? -13.180 -3.100 -6.242 1.00 84.69 92 TRP A C 1
ATOM 744 O O . TRP A 1 92 ? -12.683 -2.807 -7.324 1.00 84.69 92 TRP A O 1
ATOM 754 N N . THR A 1 93 ? -14.499 -3.098 -6.047 1.00 85.88 93 THR A N 1
ATOM 755 C CA . THR A 1 93 ? -15.457 -2.748 -7.104 1.00 85.88 93 THR A CA 1
ATOM 756 C C . THR A 1 93 ? -15.166 -1.354 -7.661 1.00 85.88 93 THR A C 1
ATOM 758 O O . THR A 1 93 ? -15.256 -1.130 -8.865 1.00 85.88 93 THR A O 1
ATOM 761 N N . TRP A 1 94 ? -14.761 -0.406 -6.814 1.00 85.62 94 TRP A N 1
ATOM 762 C CA . TRP A 1 94 ? -14.361 0.920 -7.277 1.00 85.62 94 TRP A CA 1
ATOM 763 C C . TRP A 1 94 ? -13.030 0.920 -8.042 1.00 85.62 94 TRP A C 1
ATOM 765 O O . TRP A 1 94 ? -12.901 1.656 -9.020 1.00 85.62 94 TRP A O 1
ATOM 775 N N . VAL A 1 95 ? -12.055 0.097 -7.641 1.00 82.62 95 VAL A N 1
ATOM 776 C CA . VAL A 1 95 ? -10.822 -0.101 -8.425 1.00 82.62 95 VAL A CA 1
ATOM 777 C C . VAL A 1 95 ? -11.164 -0.637 -9.814 1.00 82.62 95 VAL A C 1
ATOM 779 O O . VAL A 1 95 ? -10.647 -0.124 -10.805 1.00 82.62 95 VAL A O 1
ATOM 782 N N . ASP A 1 96 ? -12.069 -1.611 -9.895 1.00 82.25 96 ASP A N 1
ATOM 783 C CA . ASP A 1 96 ? -12.451 -2.240 -11.157 1.00 82.25 96 ASP A CA 1
ATOM 784 C C . ASP A 1 96 ? -13.238 -1.310 -12.080 1.00 82.25 96 ASP A C 1
ATOM 786 O O . ASP A 1 96 ? -12.937 -1.252 -13.273 1.00 82.25 96 ASP A O 1
ATOM 790 N N . LEU A 1 97 ? -14.207 -0.566 -11.541 1.00 83.19 97 LEU A N 1
ATOM 791 C CA . LEU A 1 97 ? -15.075 0.311 -12.331 1.00 83.19 97 LEU A CA 1
ATOM 792 C C . LEU A 1 97 ? -14.383 1.595 -12.790 1.00 83.19 97 LEU A C 1
ATOM 794 O O . LEU A 1 97 ? -14.687 2.095 -13.872 1.00 83.19 97 LEU A O 1
ATOM 798 N N . TYR A 1 98 ? -13.496 2.154 -11.964 1.00 80.06 98 TYR A N 1
ATOM 799 C CA . TYR A 1 98 ? -12.968 3.500 -12.192 1.00 80.06 98 TYR A CA 1
ATOM 800 C C . TYR A 1 98 ? -11.459 3.534 -12.464 1.00 80.06 98 TYR A C 1
ATOM 802 O O . TYR A 1 98 ? -10.938 4.577 -12.856 1.00 80.06 98 TYR A O 1
ATOM 810 N N . GLU A 1 99 ? -10.741 2.421 -12.268 1.00 77.88 99 GLU A N 1
ATOM 811 C CA . GLU A 1 99 ? -9.274 2.336 -12.405 1.00 77.88 99 GLU A CA 1
ATOM 812 C C . GLU A 1 99 ? -8.532 3.417 -11.597 1.00 77.88 99 GLU A C 1
ATOM 814 O O . GLU A 1 99 ? -7.482 3.940 -11.993 1.00 77.88 99 GLU A O 1
ATOM 819 N N . VAL A 1 100 ? -9.129 3.755 -10.454 1.00 73.62 100 VAL A N 1
ATOM 820 C CA . VAL A 1 100 ? -8.738 4.791 -9.496 1.00 73.62 100 VAL A CA 1
ATOM 821 C C . VAL A 1 100 ? -7.639 4.207 -8.603 1.00 73.62 100 VAL A C 1
ATOM 823 O O . VAL A 1 100 ? -7.894 3.525 -7.613 1.00 73.62 100 VAL A O 1
ATOM 826 N N . THR A 1 101 ? -6.377 4.502 -8.934 1.00 75.44 101 THR A N 1
ATOM 827 C CA . THR A 1 101 ? -5.191 4.042 -8.184 1.00 75.44 101 THR A CA 1
ATOM 828 C C . THR A 1 101 ? -5.127 4.558 -6.741 1.00 75.44 101 THR A C 1
ATOM 830 O O . THR A 1 101 ? -4.644 3.856 -5.862 1.00 75.44 101 THR A O 1
ATOM 833 N N . HIS A 1 102 ? -5.658 5.748 -6.468 1.00 75.25 102 HIS A N 1
ATOM 834 C CA . HIS A 1 102 ? -5.886 6.332 -5.146 1.00 75.25 102 HIS A CA 1
ATOM 835 C C . HIS A 1 102 ? -6.595 5.385 -4.156 1.00 75.25 102 HIS A C 1
ATOM 837 O O . HIS A 1 102 ? -6.282 5.391 -2.962 1.00 75.25 102 HIS A O 1
ATOM 843 N N . ILE A 1 103 ? -7.478 4.495 -4.624 1.00 78.31 103 ILE A N 1
ATOM 844 C CA . ILE A 1 103 ? -8.076 3.477 -3.748 1.00 78.31 103 ILE A CA 1
ATOM 845 C C . ILE A 1 103 ? -7.020 2.479 -3.259 1.00 78.31 103 ILE A C 1
ATOM 847 O O . ILE A 1 103 ? -7.103 2.021 -2.125 1.00 78.31 103 ILE A O 1
ATOM 851 N N . VAL A 1 104 ? -5.982 2.185 -4.046 1.00 78.31 104 VAL A N 1
ATOM 852 C CA . VAL A 1 104 ? -4.868 1.321 -3.617 1.00 78.31 104 VAL A CA 1
ATOM 853 C C . VAL A 1 104 ? -4.095 1.962 -2.464 1.00 78.31 104 VAL A C 1
ATOM 855 O O . VAL A 1 104 ? -3.766 1.280 -1.494 1.00 78.31 104 VAL A O 1
ATOM 858 N N . THR A 1 105 ? -3.875 3.279 -2.513 1.00 76.38 105 THR A N 1
ATOM 859 C CA . THR A 1 105 ? -3.321 4.040 -1.381 1.00 76.38 105 THR A CA 1
ATOM 860 C C . THR A 1 105 ? -4.194 3.881 -0.137 1.00 76.38 105 THR A C 1
ATOM 862 O O . THR A 1 105 ? -3.689 3.617 0.955 1.00 76.38 105 THR A O 1
ATOM 865 N N . TYR A 1 106 ? -5.513 3.973 -0.288 1.00 77.88 106 TYR A N 1
ATOM 866 C CA . TYR A 1 106 ? -6.431 3.798 0.830 1.00 77.88 106 TYR A CA 1
ATOM 867 C C . TYR A 1 106 ? -6.448 2.373 1.389 1.00 77.88 106 TYR A C 1
ATOM 869 O O . TYR A 1 106 ? -6.387 2.195 2.604 1.00 77.88 106 TYR A O 1
ATOM 877 N N . ILE A 1 107 ? -6.463 1.357 0.524 1.00 78.94 107 ILE A N 1
ATOM 878 C CA . ILE A 1 107 ? -6.344 -0.049 0.922 1.00 78.94 107 ILE A CA 1
ATOM 879 C C . ILE A 1 107 ? -5.046 -0.245 1.710 1.00 78.94 107 ILE A C 1
ATOM 881 O O . ILE A 1 107 ? -5.072 -0.834 2.788 1.00 78.94 107 ILE A O 1
ATOM 885 N N . ASN A 1 108 ? -3.926 0.313 1.242 1.00 76.00 108 ASN A N 1
ATOM 886 C CA . ASN A 1 108 ? -2.657 0.264 1.967 1.00 76.00 108 ASN A CA 1
ATOM 887 C C . ASN A 1 108 ? -2.777 0.893 3.368 1.00 76.00 108 ASN A C 1
ATOM 889 O O . ASN A 1 108 ? -2.342 0.309 4.360 1.00 76.00 108 ASN A O 1
ATOM 893 N N . ILE A 1 109 ? -3.423 2.055 3.484 1.00 74.56 109 ILE A N 1
ATOM 894 C CA . ILE A 1 109 ? -3.651 2.714 4.777 1.00 74.56 109 ILE A CA 1
ATOM 895 C C . ILE A 1 109 ? -4.542 1.862 5.694 1.00 74.56 109 ILE A C 1
ATOM 897 O O . ILE A 1 109 ? -4.246 1.732 6.887 1.00 74.56 109 ILE A O 1
ATOM 901 N N . LEU A 1 110 ? -5.598 1.247 5.162 1.00 75.06 110 LEU A N 1
ATOM 902 C CA . LEU A 1 110 ? -6.475 0.354 5.917 1.00 75.06 110 LEU A CA 1
ATOM 903 C C . LEU A 1 110 ? -5.746 -0.884 6.425 1.00 75.06 110 LEU A C 1
ATOM 905 O O . LEU A 1 110 ? -5.851 -1.204 7.607 1.00 75.06 110 LEU A O 1
ATOM 909 N N . LEU A 1 111 ? -4.959 -1.535 5.570 1.00 74.12 111 LEU A N 1
ATOM 910 C CA . LEU A 1 111 ? -4.162 -2.701 5.949 1.00 74.12 111 LEU A CA 1
ATOM 911 C C . LEU A 1 111 ? -3.152 -2.348 7.048 1.00 74.12 111 LEU A C 1
ATOM 913 O O . LEU A 1 111 ? -3.015 -3.079 8.029 1.00 74.12 111 LEU A O 1
ATOM 917 N N . ARG A 1 112 ? -2.496 -1.185 6.945 1.00 70.25 112 ARG A N 1
ATOM 918 C CA . ARG A 1 112 ? -1.518 -0.724 7.946 1.00 70.25 112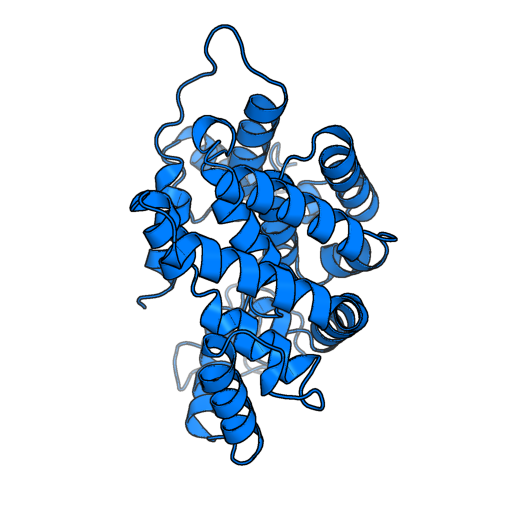 ARG A CA 1
ATOM 919 C C . ARG A 1 112 ? -2.145 -0.399 9.300 1.00 70.25 112 ARG A C 1
ATOM 921 O O . ARG A 1 112 ? -1.529 -0.666 10.333 1.00 70.25 112 ARG A O 1
ATOM 928 N N . SER A 1 113 ? -3.330 0.204 9.287 1.00 66.31 113 SER A N 1
ATOM 929 C CA . SER A 1 113 ? -4.005 0.716 10.487 1.00 66.31 113 SER A CA 1
ATOM 930 C C . SER A 1 113 ? -4.892 -0.301 11.191 1.00 66.31 113 SER A C 1
ATOM 932 O O . SER A 1 113 ? -5.012 -0.269 12.412 1.00 66.31 113 SER A O 1
ATOM 934 N N . SER A 1 114 ? -5.504 -1.206 10.432 1.00 65.75 114 SER A N 1
ATOM 935 C CA . SER A 1 114 ? -6.491 -2.159 10.946 1.00 65.75 114 SER A CA 1
ATOM 936 C C . SER A 1 114 ? -5.912 -3.561 11.176 1.00 65.75 114 SER A C 1
ATOM 938 O O . SER A 1 114 ? -6.626 -4.456 11.638 1.00 65.75 114 SER A O 1
ATOM 940 N N . GLY A 1 115 ? -4.619 -3.749 10.878 1.00 65.31 115 GLY A N 1
ATOM 941 C CA . GLY A 1 115 ? -3.856 -4.965 11.163 1.00 65.31 115 GLY A CA 1
ATOM 942 C C . GLY A 1 115 ? -4.432 -6.215 10.491 1.00 65.31 115 GLY A C 1
ATOM 943 O O . GLY A 1 115 ? -4.820 -6.184 9.323 1.00 65.31 115 GLY A O 1
ATOM 944 N N . SER A 1 116 ? -4.508 -7.318 11.246 1.00 66.44 116 SER A N 1
ATOM 945 C CA . SER A 1 116 ? -4.997 -8.633 10.785 1.00 66.44 116 SER A CA 1
ATOM 946 C C . SER A 1 116 ? -6.398 -8.609 10.189 1.00 66.44 116 SER A C 1
ATOM 948 O O . SER A 1 116 ? -6.665 -9.349 9.242 1.00 66.44 116 SER A O 1
A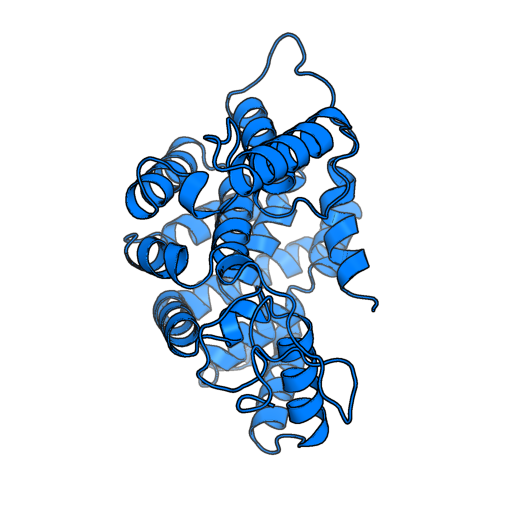TOM 950 N N . THR A 1 117 ? -7.276 -7.744 10.700 1.00 71.25 117 THR A N 1
ATOM 951 C CA . THR A 1 117 ? -8.700 -7.729 10.339 1.00 71.25 117 THR A CA 1
ATOM 952 C C . THR A 1 117 ? -8.913 -7.518 8.841 1.00 71.25 117 THR A C 1
ATOM 954 O O . THR A 1 117 ? -9.677 -8.242 8.213 1.00 71.25 117 THR A O 1
ATOM 957 N N . PHE A 1 118 ? -8.207 -6.551 8.252 1.00 75.94 118 PHE A N 1
ATOM 958 C CA . PHE A 1 118 ? -8.358 -6.222 6.834 1.00 75.94 118 PHE A CA 1
ATOM 959 C C . PHE A 1 118 ? -7.509 -7.105 5.924 1.00 75.94 118 PHE A C 1
ATOM 961 O O . PHE A 1 118 ? -7.894 -7.319 4.777 1.00 75.94 118 PHE A O 1
ATOM 968 N N . VAL A 1 119 ? -6.390 -7.647 6.417 1.00 75.19 119 VAL A N 1
ATOM 969 C CA . VAL A 1 119 ? -5.535 -8.518 5.598 1.00 75.19 119 VAL A CA 1
ATOM 970 C C . VAL A 1 119 ? -6.244 -9.830 5.272 1.00 75.19 119 VAL A C 1
ATOM 972 O O . VAL A 1 119 ? -6.172 -10.282 4.134 1.00 75.19 119 VAL A O 1
ATOM 975 N N . SER A 1 120 ? -6.990 -10.405 6.222 1.00 76.50 120 SER A N 1
ATOM 976 C CA . SER A 1 120 ? -7.774 -11.617 5.948 1.00 76.50 120 SER A CA 1
ATOM 977 C C . SER A 1 120 ? -8.862 -11.385 4.895 1.00 76.50 120 SER A C 1
ATOM 979 O O . SER A 1 120 ? -9.074 -12.243 4.046 1.00 76.50 120 SER A O 1
ATOM 981 N N . SER A 1 121 ? -9.541 -10.235 4.919 1.00 83.19 121 SER A N 1
ATOM 982 C CA . SER A 1 121 ? -10.513 -9.868 3.879 1.00 83.19 121 SER A CA 1
ATOM 983 C C . SER A 1 121 ? -9.832 -9.619 2.531 1.00 83.19 121 SER A C 1
ATOM 985 O O . SER A 1 121 ? -10.328 -10.044 1.494 1.00 83.19 121 SER A O 1
ATOM 987 N N . PHE A 1 122 ? -8.671 -8.962 2.544 1.00 81.31 122 PHE A N 1
ATOM 988 C CA . PHE A 1 122 ? -7.890 -8.650 1.350 1.00 81.31 122 PHE A CA 1
ATOM 989 C C . PHE A 1 122 ? -7.360 -9.902 0.639 1.00 81.31 122 PHE A C 1
ATOM 991 O O . PHE A 1 122 ? -7.465 -10.001 -0.579 1.00 81.31 122 PHE A O 1
ATOM 998 N N . SER A 1 123 ? -6.850 -10.886 1.385 1.00 77.00 123 SER A N 1
ATOM 999 C CA . SER A 1 123 ? -6.292 -12.119 0.812 1.00 77.00 123 SER A CA 1
ATOM 1000 C C . SER A 1 123 ? -7.334 -13.047 0.183 1.00 77.00 123 SER A C 1
ATOM 1002 O O . SER A 1 123 ? -6.971 -13.912 -0.610 1.00 77.00 123 SER A O 1
ATOM 1004 N N . LYS A 1 124 ? -8.623 -12.862 0.497 1.00 82.75 124 LYS A N 1
ATOM 1005 C CA . LYS A 1 124 ? -9.736 -13.600 -0.123 1.00 82.75 124 LYS A CA 1
ATOM 1006 C C . LYS A 1 124 ? -10.136 -13.057 -1.494 1.00 82.75 124 LYS A C 1
ATOM 1008 O O . LYS A 1 124 ? -10.929 -13.704 -2.174 1.00 82.75 124 LYS A O 1
ATOM 1013 N N . MET A 1 125 ? -9.655 -11.877 -1.885 1.00 80.38 125 MET A N 1
ATOM 1014 C CA . MET A 1 125 ? -10.051 -11.267 -3.151 1.00 80.38 125 MET A CA 1
ATOM 1015 C C . MET A 1 125 ? -9.386 -12.027 -4.310 1.00 80.38 125 MET A C 1
ATOM 1017 O O . MET A 1 125 ? -8.158 -12.087 -4.368 1.00 80.38 125 MET A O 1
ATOM 1021 N N . PRO A 1 126 ? -10.150 -12.644 -5.225 1.00 73.31 126 PRO A N 1
ATOM 1022 C CA . PRO A 1 126 ? -9.565 -13.356 -6.353 1.00 73.31 126 PRO A CA 1
ATOM 1023 C C . PRO A 1 126 ? -8.923 -12.369 -7.335 1.00 73.31 126 PRO A C 1
ATOM 1025 O O . PRO A 1 126 ? -9.398 -11.247 -7.500 1.00 73.31 126 PRO A O 1
ATOM 1028 N N . ASP A 1 127 ? -7.826 -12.788 -7.968 1.00 80.00 127 ASP A N 1
ATOM 1029 C CA . ASP A 1 127 ? -7.164 -12.123 -9.105 1.00 80.00 127 ASP A CA 1
ATOM 1030 C C . ASP A 1 127 ? -6.671 -10.684 -8.899 1.00 80.00 127 ASP A C 1
ATOM 1032 O O . ASP A 1 127 ? -6.059 -10.099 -9.802 1.00 80.00 127 ASP A O 1
ATOM 1036 N N . TYR A 1 128 ? -6.835 -10.121 -7.702 1.00 81.75 128 TYR A N 1
ATOM 1037 C CA . TYR A 1 128 ? -6.470 -8.738 -7.431 1.00 81.75 128 TYR A CA 1
ATOM 1038 C C . TYR A 1 128 ? -4.990 -8.427 -7.742 1.00 81.75 128 TYR A C 1
ATOM 1040 O O . TYR A 1 128 ? -4.741 -7.349 -8.287 1.00 81.75 128 TYR A O 1
ATOM 1048 N N . PRO A 1 129 ? -3.987 -9.306 -7.487 1.00 84.50 129 PRO A N 1
ATOM 1049 C CA . PRO A 1 129 ? -2.599 -8.971 -7.789 1.00 84.50 129 PRO A CA 1
ATOM 1050 C C . PRO A 1 129 ? -2.402 -8.682 -9.277 1.00 84.50 129 PRO A C 1
ATOM 1052 O O . PRO A 1 129 ? -1.771 -7.690 -9.644 1.00 84.50 129 PRO A O 1
ATOM 1055 N N . SER A 1 130 ? -3.008 -9.515 -10.128 1.00 87.62 130 SER A N 1
ATOM 1056 C CA . SER A 1 130 ? -2.949 -9.388 -11.583 1.00 87.62 130 SER A CA 1
ATOM 1057 C C . SER A 1 130 ? -3.642 -8.114 -12.068 1.00 87.62 130 SER A C 1
ATOM 1059 O O . SER A 1 130 ? -3.084 -7.362 -12.870 1.00 87.62 130 SER A O 1
ATOM 1061 N N . ARG A 1 131 ? -4.825 -7.807 -11.520 1.00 86.19 131 ARG A N 1
ATOM 1062 C CA . ARG A 1 131 ? -5.591 -6.619 -11.895 1.00 86.19 131 ARG A CA 1
ATOM 1063 C C . ARG A 1 131 ? -4.864 -5.345 -11.488 1.00 86.19 131 ARG A C 1
ATOM 1065 O O . ARG A 1 131 ? -4.728 -4.445 -12.315 1.00 86.19 131 ARG A O 1
ATOM 1072 N N . ILE A 1 132 ? -4.326 -5.280 -10.270 1.00 83.62 132 ILE A N 1
ATOM 1073 C CA . ILE A 1 132 ? -3.564 -4.108 -9.840 1.00 83.62 132 ILE A CA 1
ATOM 1074 C C . ILE A 1 132 ? -2.301 -3.923 -10.700 1.00 83.62 132 ILE A C 1
ATOM 1076 O O . ILE A 1 132 ? -2.020 -2.802 -11.131 1.00 83.62 132 ILE A O 1
ATOM 1080 N N . LEU A 1 133 ? -1.576 -5.004 -11.014 1.00 87.94 133 LEU A N 1
ATOM 1081 C CA . LEU A 1 133 ? -0.442 -4.952 -11.943 1.00 87.94 133 LEU A CA 1
ATOM 1082 C C . LEU A 1 133 ? -0.847 -4.368 -13.302 1.00 87.94 133 LEU A C 1
ATOM 1084 O O . LEU A 1 133 ? -0.172 -3.462 -13.786 1.00 87.94 133 LEU A O 1
ATOM 1088 N N . SER A 1 134 ? -1.971 -4.817 -13.871 1.00 89.88 134 SER A N 1
ATOM 1089 C CA . SER A 1 134 ? -2.470 -4.321 -15.163 1.00 89.88 134 SER A CA 1
ATOM 1090 C C . SER A 1 134 ? -2.800 -2.823 -15.141 1.00 89.88 134 SER A C 1
ATOM 1092 O O . SER A 1 134 ? -2.453 -2.092 -16.072 1.00 89.88 134 SER A O 1
ATOM 1094 N N . ILE A 1 135 ? -3.407 -2.338 -14.049 1.00 86.06 135 ILE A N 1
ATOM 1095 C CA . ILE A 1 135 ? -3.727 -0.918 -13.871 1.00 86.06 135 ILE A CA 1
ATOM 1096 C C . ILE A 1 135 ? -2.431 -0.109 -13.858 1.00 86.06 135 ILE A C 1
ATOM 1098 O O . ILE A 1 135 ? -2.296 0.854 -14.613 1.00 86.06 135 ILE A O 1
ATOM 1102 N N . PHE A 1 136 ? -1.449 -0.505 -13.046 1.00 85.75 136 PHE A N 1
ATOM 1103 C CA . PHE A 1 136 ? -0.192 0.235 -12.967 1.00 85.75 136 PHE A CA 1
ATOM 1104 C C . PHE A 1 136 ? 0.644 0.149 -14.235 1.00 85.75 136 PHE A C 1
ATOM 1106 O O . PHE A 1 136 ? 1.275 1.138 -14.606 1.00 85.75 136 PHE A O 1
ATOM 1113 N N . GLU A 1 137 ? 0.620 -0.982 -14.931 1.00 90.12 137 GLU A N 1
ATOM 1114 C CA . GLU A 1 137 ? 1.278 -1.114 -16.223 1.00 90.12 137 GLU A CA 1
ATOM 1115 C C . GLU A 1 137 ? 0.714 -0.116 -17.240 1.00 90.12 137 GLU A C 1
ATOM 1117 O O . GLU A 1 137 ? 1.483 0.661 -17.813 1.00 90.12 137 GLU A O 1
ATOM 1122 N N . SER A 1 138 ? -0.617 -0.051 -17.365 1.00 88.62 138 SER A N 1
ATOM 1123 C CA . SER A 1 138 ? -1.323 0.915 -18.217 1.00 88.62 138 SER A CA 1
ATOM 1124 C C . SER A 1 138 ? -0.978 2.368 -17.860 1.00 88.62 138 SER A C 1
ATOM 1126 O O . SER A 1 138 ? -0.762 3.208 -18.740 1.00 88.62 138 SER A O 1
ATOM 1128 N N . ARG A 1 139 ? -0.850 2.690 -16.564 1.00 85.88 139 ARG A N 1
ATOM 1129 C CA . ARG A 1 139 ? -0.434 4.033 -16.112 1.00 85.88 139 ARG A CA 1
ATOM 1130 C C . ARG A 1 139 ? 1.018 4.343 -16.473 1.00 85.88 139 ARG A C 1
ATOM 1132 O O . ARG A 1 139 ? 1.301 5.447 -16.942 1.00 85.88 139 ARG A O 1
ATOM 1139 N N . LEU A 1 140 ? 1.931 3.386 -16.306 1.00 86.75 140 LEU A N 1
ATOM 1140 C CA . LEU A 1 140 ? 3.324 3.547 -16.729 1.00 86.75 140 LEU A CA 1
ATOM 1141 C C . LEU A 1 140 ? 3.441 3.703 -18.251 1.00 86.75 140 LEU A C 1
ATOM 1143 O O . LEU A 1 140 ? 4.265 4.491 -18.707 1.00 86.75 140 LEU A O 1
ATOM 1147 N N . ASP A 1 141 ? 2.608 3.023 -19.042 1.00 90.00 141 ASP A N 1
ATOM 1148 C CA . ASP A 1 141 ? 2.575 3.207 -20.499 1.00 90.00 141 ASP A CA 1
ATOM 1149 C C . ASP A 1 141 ? 2.119 4.607 -20.901 1.00 90.00 141 ASP A C 1
ATOM 1151 O O . ASP A 1 141 ? 2.743 5.247 -21.754 1.00 90.00 141 ASP A O 1
ATOM 1155 N N . LYS A 1 142 ? 1.085 5.137 -20.236 1.00 86.44 142 LYS A N 1
ATOM 1156 C CA . LYS A 1 142 ? 0.653 6.529 -20.431 1.00 86.44 142 LYS A CA 1
ATOM 1157 C C . LYS A 1 142 ? 1.786 7.506 -20.105 1.00 86.44 142 LYS A C 1
ATOM 1159 O O . LYS A 1 142 ? 2.066 8.387 -20.921 1.00 86.44 142 LYS A O 1
ATOM 1164 N N . LEU A 1 143 ? 2.494 7.304 -18.989 1.00 83.19 143 LEU A N 1
ATOM 1165 C CA . LEU A 1 143 ? 3.675 8.101 -18.626 1.00 83.19 143 LEU A CA 1
ATOM 1166 C C . LEU A 1 143 ? 4.778 8.026 -19.688 1.00 83.19 143 LEU A C 1
ATOM 1168 O O . LEU A 1 143 ? 5.309 9.057 -20.097 1.00 83.19 143 LEU A O 1
ATOM 1172 N N . ASN A 1 144 ? 5.100 6.820 -20.158 1.00 84.94 144 ASN A N 1
ATOM 1173 C CA . ASN A 1 144 ? 6.147 6.596 -21.152 1.00 84.94 144 ASN A CA 1
ATOM 1174 C C . ASN A 1 144 ? 5.807 7.223 -22.517 1.00 84.94 144 ASN A C 1
ATOM 1176 O O . ASN A 1 144 ? 6.689 7.711 -23.215 1.00 84.94 144 ASN A O 1
ATOM 1180 N N . SER A 1 145 ? 4.521 7.274 -22.879 1.00 86.62 145 SER A N 1
ATOM 1181 C CA . SER A 1 145 ? 4.041 7.887 -24.128 1.00 86.62 145 SER A CA 1
ATOM 1182 C C . SER A 1 145 ? 4.098 9.425 -24.159 1.00 86.62 145 SER A C 1
ATOM 1184 O O . SER A 1 145 ? 3.667 10.041 -25.132 1.00 86.62 145 SER A O 1
ATOM 1186 N N . GLY A 1 146 ? 4.589 10.071 -23.096 1.00 77.06 146 GLY A N 1
ATOM 1187 C CA . GLY A 1 146 ? 4.653 11.531 -22.997 1.00 77.06 146 GLY A CA 1
ATOM 1188 C C . GLY A 1 146 ? 3.310 12.203 -22.693 1.00 77.06 146 GLY A C 1
ATOM 1189 O O . GLY A 1 146 ? 3.237 13.430 -22.605 1.00 77.06 146 GLY A O 1
ATOM 1190 N N . LYS A 1 147 ? 2.250 11.419 -22.463 1.00 77.69 147 LYS A N 1
ATOM 1191 C CA . LYS A 1 147 ? 0.914 11.889 -22.069 1.00 77.69 147 LYS A CA 1
ATOM 1192 C C . LYS A 1 147 ? 0.850 12.236 -20.577 1.00 77.69 147 LYS A C 1
ATOM 1194 O O . LYS A 1 147 ? -0.047 11.816 -19.856 1.00 77.69 147 LYS A O 1
ATOM 1199 N N . TYR A 1 148 ? 1.808 13.030 -20.096 1.00 70.31 148 TYR A N 1
ATOM 1200 C CA . TYR A 1 148 ? 1.937 13.376 -18.673 1.00 70.31 148 TYR A CA 1
ATOM 1201 C C . TYR A 1 148 ? 0.715 14.111 -18.111 1.00 70.31 148 TYR A C 1
ATOM 1203 O O . TYR A 1 148 ? 0.471 14.045 -16.914 1.00 70.31 148 TYR A O 1
ATOM 1211 N N . ARG A 1 149 ? -0.047 14.815 -18.961 1.00 67.38 149 ARG A N 1
ATOM 1212 C CA . ARG A 1 149 ? -1.285 15.505 -18.561 1.00 67.38 149 ARG A CA 1
ATOM 1213 C C . ARG A 1 149 ? -2.418 14.541 -18.208 1.00 67.38 149 ARG A C 1
ATOM 1215 O O . ARG A 1 149 ? -3.305 14.928 -17.458 1.00 67.38 149 ARG A O 1
ATOM 1222 N N . ASP A 1 150 ? -2.352 13.310 -18.707 1.00 67.06 150 ASP A N 1
ATOM 1223 C CA . ASP A 1 150 ? -3.371 12.279 -18.495 1.00 67.06 150 ASP A CA 1
ATOM 1224 C C . ASP A 1 150 ? -3.049 11.397 -17.278 1.00 67.06 150 ASP A C 1
ATOM 1226 O O . ASP A 1 150 ? -3.790 10.463 -16.966 1.00 67.06 150 ASP A O 1
ATOM 1230 N N . VAL A 1 151 ? -1.918 11.660 -16.613 1.00 64.88 151 VAL A N 1
ATOM 1231 C CA . VAL A 1 151 ? -1.460 10.914 -15.444 1.00 64.88 151 VAL A CA 1
ATOM 1232 C C . VAL A 1 151 ? -1.571 11.821 -14.238 1.00 64.88 151 VAL A C 1
ATOM 1234 O O . VAL A 1 151 ? -0.905 12.855 -14.140 1.00 64.88 151 VAL A O 1
ATOM 1237 N N . HIS A 1 152 ? -2.444 11.433 -13.319 1.00 67.44 152 HIS A N 1
ATOM 1238 C CA . HIS A 1 152 ? -2.682 12.211 -12.122 1.00 67.44 152 HIS A CA 1
ATOM 1239 C C . HIS A 1 152 ? -1.423 12.148 -11.239 1.00 67.44 152 HIS A C 1
ATOM 1241 O O . HIS A 1 152 ? -0.812 11.083 -11.130 1.00 67.44 152 HIS A O 1
ATOM 1247 N N . PRO A 1 153 ? -1.001 13.235 -10.565 1.00 61.69 153 PRO A N 1
ATOM 1248 C CA . PRO A 1 153 ? 0.149 13.193 -9.653 1.00 61.69 153 PRO A CA 1
ATOM 1249 C C . PRO A 1 153 ? 0.036 12.102 -8.578 1.00 61.69 153 PRO A C 1
ATOM 1251 O O . PRO A 1 153 ? 1.048 11.585 -8.103 1.00 61.69 153 PRO A O 1
ATOM 1254 N N . PHE A 1 154 ? -1.195 11.725 -8.228 1.00 64.81 154 PHE A N 1
ATOM 1255 C CA . PHE A 1 154 ? -1.489 10.651 -7.289 1.00 64.81 154 PHE A CA 1
ATOM 1256 C C . PHE A 1 154 ? -1.262 9.256 -7.866 1.00 64.81 154 PHE A C 1
ATOM 1258 O O . PHE A 1 154 ? -0.956 8.359 -7.093 1.00 64.81 154 PHE A O 1
ATOM 1265 N N . ASP A 1 155 ? -1.299 9.066 -9.187 1.00 69.62 155 ASP A N 1
ATOM 1266 C CA . ASP A 1 155 ? -1.035 7.762 -9.808 1.00 69.62 155 ASP A CA 1
ATOM 1267 C C . ASP A 1 155 ? 0.375 7.268 -9.442 1.00 69.62 155 ASP A C 1
ATOM 1269 O O . ASP A 1 155 ? 0.571 6.096 -9.126 1.00 69.62 155 ASP A O 1
ATOM 1273 N N . LEU A 1 156 ? 1.356 8.179 -9.389 1.00 66.62 156 LEU A N 1
ATOM 1274 C CA . LEU A 1 156 ? 2.733 7.880 -8.975 1.00 66.62 156 LEU A CA 1
ATOM 1275 C C . LEU A 1 156 ? 2.851 7.559 -7.477 1.00 66.62 156 LEU A C 1
ATOM 1277 O O . LEU A 1 156 ? 3.579 6.639 -7.104 1.00 66.62 156 LEU A O 1
ATOM 1281 N N . ALA A 1 157 ? 2.128 8.286 -6.621 1.00 69.06 157 ALA A N 1
ATOM 1282 C CA . ALA A 1 157 ? 2.069 7.991 -5.188 1.00 69.06 157 ALA A CA 1
ATOM 1283 C C . ALA A 1 157 ? 1.406 6.628 -4.931 1.00 69.06 157 ALA A C 1
ATOM 1285 O O . ALA A 1 157 ? 1.901 5.830 -4.139 1.00 69.06 157 ALA A O 1
ATOM 1286 N N . SER A 1 158 ? 0.346 6.317 -5.674 1.00 72.12 158 SER A N 1
ATOM 1287 C CA . SER A 1 158 ? -0.340 5.033 -5.608 1.00 72.12 158 SER A CA 1
ATOM 1288 C C . SER A 1 158 ? 0.508 3.879 -6.131 1.00 72.12 158 SER A C 1
ATOM 1290 O O . SER A 1 158 ? 0.416 2.793 -5.568 1.00 72.12 158 SER A O 1
ATOM 1292 N N . ILE A 1 159 ? 1.373 4.094 -7.135 1.00 68.88 159 ILE A N 1
ATOM 1293 C CA . ILE A 1 159 ? 2.381 3.098 -7.542 1.00 68.88 159 ILE A CA 1
ATOM 1294 C C . ILE A 1 159 ? 3.273 2.767 -6.343 1.00 68.88 159 ILE A C 1
ATOM 1296 O O . ILE A 1 159 ? 3.491 1.599 -6.039 1.00 68.88 159 ILE A O 1
ATOM 1300 N N . HIS A 1 160 ? 3.755 3.774 -5.616 1.00 70.75 160 HIS A N 1
ATOM 1301 C CA . HIS A 1 160 ? 4.567 3.543 -4.424 1.00 70.75 160 HIS A CA 1
ATOM 1302 C C . HIS A 1 160 ? 3.798 2.838 -3.296 1.00 70.75 160 HIS A C 1
ATOM 1304 O O . HIS A 1 160 ? 4.319 1.887 -2.709 1.00 70.75 160 HIS A O 1
ATOM 1310 N N . ASP A 1 161 ? 2.560 3.242 -3.011 1.00 72.81 161 ASP A N 1
ATOM 1311 C CA . ASP A 1 161 ? 1.733 2.582 -1.994 1.00 72.81 161 ASP A CA 1
ATOM 1312 C C . ASP A 1 161 ? 1.406 1.135 -2.358 1.00 72.81 161 ASP A C 1
ATOM 1314 O O . ASP A 1 161 ? 1.431 0.255 -1.498 1.00 72.81 161 ASP A O 1
ATOM 1318 N N . PHE A 1 162 ? 1.177 0.869 -3.640 1.00 74.81 162 PHE A N 1
ATOM 1319 C CA . PHE A 1 162 ? 1.036 -0.476 -4.169 1.00 74.81 162 PHE A CA 1
ATOM 1320 C C . PHE A 1 162 ? 2.299 -1.303 -3.973 1.00 74.81 162 PHE A C 1
ATOM 1322 O O . PHE A 1 162 ? 2.262 -2.421 -3.467 1.00 74.81 162 PHE A O 1
ATOM 1329 N N . ILE A 1 163 ? 3.445 -0.737 -4.331 1.00 67.00 163 ILE A N 1
ATOM 1330 C CA . ILE A 1 163 ? 4.737 -1.386 -4.163 1.00 67.00 163 ILE A CA 1
ATOM 1331 C C . ILE A 1 163 ? 4.989 -1.688 -2.677 1.00 67.00 163 ILE A C 1
ATOM 1333 O O . ILE A 1 163 ? 5.433 -2.787 -2.346 1.00 67.00 163 ILE A O 1
ATOM 1337 N N . ARG A 1 164 ? 4.628 -0.779 -1.763 1.00 68.56 164 ARG A N 1
ATOM 1338 C CA . ARG A 1 164 ? 4.659 -1.026 -0.310 1.00 68.56 164 ARG A CA 1
ATOM 1339 C C . ARG A 1 164 ? 3.731 -2.167 0.112 1.00 68.56 164 ARG A C 1
ATOM 1341 O O . ARG A 1 164 ? 4.125 -2.972 0.956 1.00 68.56 164 ARG A O 1
ATOM 1348 N N . LEU A 1 165 ? 2.553 -2.257 -0.500 1.00 68.25 165 LEU A N 1
ATOM 1349 C CA . LEU A 1 165 ? 1.564 -3.308 -0.268 1.00 68.25 165 LEU A CA 1
ATOM 1350 C C . LEU A 1 165 ? 2.042 -4.685 -0.774 1.00 68.25 165 LEU A C 1
ATOM 1352 O O . LEU A 1 165 ? 1.790 -5.697 -0.124 1.00 68.25 165 LEU A O 1
ATOM 1356 N N . THR A 1 166 ? 2.781 -4.726 -1.887 1.00 66.62 166 THR A N 1
ATOM 1357 C CA . THR A 1 166 ? 3.346 -5.960 -2.483 1.00 66.62 166 THR A CA 1
ATOM 1358 C C . THR A 1 166 ? 4.655 -6.416 -1.832 1.00 66.62 166 THR A C 1
ATOM 1360 O O . THR A 1 166 ? 5.011 -7.596 -1.841 1.00 66.62 166 THR A O 1
ATOM 1363 N N . GLY A 1 167 ? 5.394 -5.460 -1.269 1.00 58.06 167 GLY A N 1
ATOM 1364 C CA . GLY A 1 167 ? 6.779 -5.634 -0.865 1.00 58.06 167 GLY A CA 1
ATOM 1365 C C . GLY A 1 167 ? 7.007 -5.940 0.610 1.00 58.06 167 GLY A C 1
ATOM 1366 O O . GLY A 1 167 ? 8.148 -5.873 1.021 1.00 58.06 167 GLY A O 1
ATOM 1367 N N . THR A 1 168 ? 6.022 -6.242 1.459 1.00 52.22 168 THR A N 1
ATOM 1368 C CA . THR A 1 168 ? 6.238 -6.434 2.925 1.00 52.22 168 THR A CA 1
ATOM 1369 C C . THR A 1 168 ? 6.781 -5.206 3.698 1.00 52.22 168 THR A C 1
ATOM 1371 O O . THR A 1 168 ? 7.027 -5.288 4.899 1.00 52.22 168 THR A O 1
ATOM 1374 N N . MET A 1 169 ? 6.921 -4.032 3.067 1.00 49.56 169 MET A N 1
ATOM 1375 C CA . MET A 1 169 ? 7.515 -2.822 3.679 1.00 49.56 169 MET A CA 1
ATOM 1376 C C . MET A 1 169 ? 6.495 -1.841 4.281 1.00 49.56 169 MET A C 1
ATOM 1378 O O . MET A 1 169 ? 6.862 -0.746 4.695 1.00 49.56 169 MET A O 1
ATOM 1382 N N . GLY A 1 170 ? 5.210 -2.188 4.351 1.00 43.31 170 GLY A N 1
ATOM 1383 C CA . GLY A 1 170 ? 4.181 -1.219 4.731 1.00 43.31 170 GLY A CA 1
ATOM 1384 C C . GLY A 1 170 ? 4.280 -0.687 6.161 1.00 43.31 170 GLY A C 1
ATOM 1385 O O . GLY A 1 170 ? 4.076 0.503 6.389 1.00 43.31 170 GLY A O 1
ATOM 1386 N N . SER A 1 171 ? 4.594 -1.515 7.150 1.00 48.47 171 SER A N 1
ATOM 1387 C CA . SER A 1 171 ? 4.675 -1.033 8.527 1.00 48.47 171 SER A CA 1
ATOM 1388 C C . SER A 1 171 ? 5.365 -2.032 9.432 1.00 48.47 171 SER A C 1
ATOM 1390 O O . SER A 1 171 ? 5.151 -3.238 9.316 1.00 48.47 171 SER A O 1
ATOM 1392 N N . ASP A 1 172 ? 6.061 -1.513 10.442 1.00 49.34 172 ASP A N 1
ATOM 1393 C CA . ASP A 1 172 ? 6.441 -2.280 11.628 1.00 49.34 172 ASP A CA 1
ATOM 1394 C C . ASP A 1 172 ? 5.250 -3.080 12.184 1.00 49.34 172 ASP A C 1
ATOM 1396 O O . ASP A 1 172 ? 5.460 -4.114 12.803 1.00 49.34 172 ASP A O 1
ATOM 1400 N N . SER A 1 173 ? 3.995 -2.660 11.935 1.00 47.22 173 SER A N 1
ATOM 1401 C CA . SER A 1 173 ? 2.788 -3.407 12.308 1.00 47.22 173 SER A CA 1
ATOM 1402 C C . SER A 1 173 ? 2.529 -4.702 11.530 1.00 47.22 173 SER A C 1
ATOM 1404 O O . SER A 1 173 ? 2.029 -5.633 12.151 1.00 47.22 173 SER A O 1
ATOM 1406 N N . MET A 1 174 ? 2.900 -4.828 10.249 1.00 50.44 174 MET A N 1
ATOM 1407 C CA . MET A 1 174 ? 2.773 -6.110 9.527 1.00 50.44 174 MET A CA 1
ATOM 1408 C C . MET A 1 174 ? 3.799 -7.141 10.010 1.00 50.44 174 MET A C 1
ATOM 1410 O O . MET A 1 174 ? 3.476 -8.318 10.126 1.00 50.44 174 MET A O 1
ATOM 1414 N N . TRP A 1 175 ? 5.005 -6.701 10.380 1.00 54.91 175 TRP A N 1
ATOM 1415 C CA . TRP A 1 175 ? 6.020 -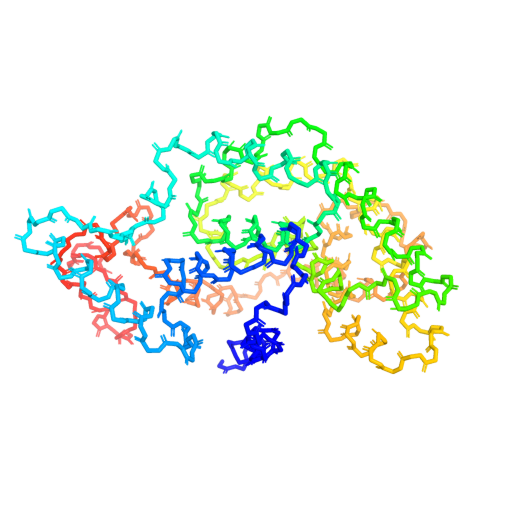7.572 10.986 1.00 54.91 175 TRP A CA 1
ATOM 1416 C C . TRP A 1 175 ? 5.609 -8.110 12.366 1.00 54.91 175 TRP A C 1
ATOM 1418 O O . TRP A 1 175 ? 6.175 -9.098 12.829 1.00 54.91 175 TRP A O 1
ATOM 1428 N N . LYS A 1 176 ? 4.614 -7.493 13.027 1.00 56.38 176 LYS A N 1
ATOM 1429 C CA . LYS A 1 176 ? 4.096 -7.937 14.336 1.00 56.38 176 LYS A CA 1
ATOM 1430 C C . LYS A 1 176 ? 3.248 -9.209 14.245 1.00 56.38 176 LYS A C 1
ATOM 1432 O O . LYS A 1 176 ? 2.981 -9.798 15.290 1.00 56.38 176 LYS A O 1
ATOM 1437 N N . ASP A 1 177 ? 2.833 -9.615 13.045 1.00 62.91 177 ASP A N 1
ATOM 1438 C CA . ASP A 1 177 ? 2.067 -10.835 12.803 1.00 62.91 177 ASP A CA 1
ATOM 1439 C C . ASP A 1 177 ? 2.700 -11.619 11.645 1.00 62.91 177 ASP A C 1
ATOM 1441 O O . ASP A 1 177 ? 2.467 -11.366 10.461 1.00 62.91 177 ASP A O 1
ATOM 1445 N N . LEU A 1 178 ? 3.544 -12.586 12.013 1.00 66.06 178 LEU A N 1
ATOM 1446 C CA . LEU A 1 178 ? 4.236 -13.462 11.070 1.00 66.06 178 LEU A CA 1
ATOM 1447 C C . LEU A 1 178 ? 3.255 -14.201 10.144 1.00 66.06 178 LEU A C 1
ATOM 1449 O O . LEU A 1 178 ? 3.591 -14.449 8.989 1.00 66.06 178 LEU A O 1
ATOM 1453 N N . GLY A 1 179 ? 2.045 -14.513 10.622 1.00 68.25 179 GLY A N 1
ATOM 1454 C CA . GLY A 1 179 ? 1.010 -15.177 9.833 1.00 68.25 179 GLY A CA 1
ATOM 1455 C C . GLY A 1 179 ? 0.500 -14.289 8.701 1.00 68.25 179 GLY A C 1
ATOM 1456 O O . GLY A 1 179 ? 0.489 -14.720 7.550 1.00 68.25 179 GLY A O 1
ATOM 1457 N N . ILE A 1 180 ? 0.165 -13.031 9.004 1.00 68.62 180 ILE A N 1
ATOM 1458 C CA . ILE A 1 180 ? -0.190 -12.018 7.992 1.00 68.62 180 ILE A CA 1
ATOM 1459 C C . ILE A 1 180 ? 0.935 -11.852 6.973 1.00 68.62 180 ILE A C 1
ATOM 1461 O O . ILE A 1 180 ? 0.690 -11.824 5.766 1.00 68.62 180 ILE A O 1
ATOM 1465 N N . MET A 1 181 ? 2.170 -11.703 7.455 1.00 72.25 181 MET A N 1
ATOM 1466 C CA . MET A 1 181 ? 3.313 -11.459 6.581 1.00 72.25 181 MET A CA 1
ATOM 1467 C C . MET A 1 181 ? 3.530 -12.638 5.628 1.00 72.25 181 MET A C 1
ATOM 1469 O O . MET A 1 181 ? 3.640 -12.422 4.423 1.00 72.25 181 MET A O 1
ATOM 1473 N N . MET A 1 182 ? 3.474 -13.875 6.134 1.00 73.94 182 MET A N 1
ATOM 1474 C CA . MET A 1 182 ? 3.537 -15.074 5.297 1.00 73.94 182 MET A CA 1
ATOM 1475 C C . MET A 1 182 ? 2.375 -15.151 4.306 1.00 73.94 182 MET A C 1
ATOM 1477 O O . MET A 1 182 ? 2.611 -15.446 3.141 1.00 73.94 182 MET A O 1
ATOM 1481 N N . GLN A 1 183 ? 1.141 -14.839 4.717 1.00 76.38 183 GLN A N 1
ATOM 1482 C CA . GLN A 1 183 ? -0.004 -14.811 3.798 1.00 76.38 183 GLN A CA 1
ATOM 1483 C C . GLN A 1 183 ? 0.226 -13.837 2.640 1.00 76.38 183 GLN A C 1
ATOM 1485 O O . GLN A 1 183 ? 0.027 -14.209 1.489 1.00 76.38 183 GLN A O 1
ATOM 1490 N N . MET A 1 184 ? 0.702 -12.623 2.925 1.00 77.38 184 MET A N 1
ATOM 1491 C CA . MET A 1 184 ? 0.987 -11.622 1.894 1.00 77.38 184 MET A CA 1
ATOM 1492 C C . MET A 1 184 ? 2.152 -12.040 0.990 1.00 77.38 184 MET A C 1
ATOM 1494 O O . MET A 1 184 ? 2.067 -11.870 -0.223 1.00 77.38 184 MET A O 1
ATOM 1498 N N . VAL A 1 185 ? 3.215 -12.628 1.547 1.00 79.25 185 VAL A N 1
ATOM 1499 C CA . VAL A 1 185 ? 4.334 -13.173 0.760 1.00 79.25 185 VAL A CA 1
ATOM 1500 C C . VAL A 1 185 ? 3.840 -14.269 -0.183 1.00 79.25 185 VAL A C 1
ATOM 1502 O O . VAL A 1 185 ? 4.090 -14.195 -1.381 1.00 79.25 185 VAL A O 1
ATOM 1505 N N . MET A 1 186 ? 3.093 -15.249 0.326 1.00 81.62 186 MET A N 1
ATOM 1506 C CA . MET A 1 186 ? 2.557 -16.353 -0.480 1.00 81.62 186 MET A CA 1
ATOM 1507 C C . MET A 1 186 ? 1.618 -15.857 -1.583 1.00 81.62 186 MET A C 1
ATOM 1509 O O . MET A 1 186 ? 1.653 -16.353 -2.705 1.00 81.62 186 MET A O 1
ATOM 1513 N N . LEU A 1 187 ? 0.810 -14.846 -1.274 1.00 83.00 187 LEU A N 1
ATOM 1514 C CA . LEU A 1 187 ? -0.137 -14.227 -2.194 1.00 83.00 187 LEU A CA 1
ATOM 1515 C C . LEU A 1 187 ? 0.555 -13.486 -3.348 1.00 83.00 187 LEU A C 1
ATOM 1517 O O . LEU A 1 187 ? 0.107 -13.558 -4.491 1.00 83.00 187 LEU A O 1
ATOM 1521 N N . TRP A 1 188 ? 1.669 -12.808 -3.066 1.00 85.00 188 TRP A N 1
ATOM 1522 C CA . TRP A 1 188 ? 2.438 -12.053 -4.059 1.00 85.00 188 TRP A CA 1
ATOM 1523 C C . TRP A 1 188 ? 3.522 -12.867 -4.769 1.00 85.00 188 TRP A C 1
ATOM 1525 O O . TRP A 1 188 ? 3.973 -12.464 -5.842 1.00 85.00 188 TRP A O 1
ATOM 1535 N N . GLN A 1 189 ? 3.919 -14.017 -4.224 1.00 85.94 189 GLN A N 1
ATOM 1536 C CA . GLN A 1 189 ? 4.981 -14.860 -4.773 1.00 85.94 189 GLN A CA 1
ATOM 1537 C C . GLN A 1 189 ? 4.797 -15.207 -6.264 1.00 85.94 189 GLN A C 1
ATOM 1539 O O . GLN A 1 189 ? 5.770 -15.046 -7.007 1.00 85.94 189 GLN A O 1
ATOM 1544 N N . PRO A 1 190 ? 3.600 -15.599 -6.759 1.00 89.12 190 PRO A N 1
ATOM 1545 C CA . PRO A 1 190 ? 3.400 -15.891 -8.184 1.00 89.12 190 PRO A CA 1
ATOM 1546 C C . PRO A 1 190 ? 3.623 -14.676 -9.097 1.00 89.12 190 PRO A C 1
ATOM 1548 O O . PRO A 1 190 ? 3.900 -14.826 -10.283 1.00 89.12 190 PRO A O 1
ATOM 1551 N N . TYR A 1 191 ? 3.528 -13.470 -8.539 1.00 88.62 191 TYR A N 1
ATOM 1552 C CA . TYR A 1 191 ? 3.564 -12.197 -9.253 1.00 88.62 191 TYR A CA 1
ATOM 1553 C C . TYR A 1 191 ? 4.898 -11.454 -9.100 1.00 88.62 191 TYR A C 1
ATOM 1555 O O . TYR A 1 191 ? 5.059 -10.360 -9.644 1.00 88.62 191 TYR A O 1
ATOM 1563 N N . GLY A 1 192 ? 5.870 -12.032 -8.383 1.00 86.81 192 GLY A N 1
ATOM 1564 C CA . GLY A 1 192 ? 7.148 -11.380 -8.080 1.00 86.81 192 GLY A CA 1
ATOM 1565 C C . GLY A 1 192 ? 7.907 -10.906 -9.324 1.00 86.81 192 GLY A C 1
ATOM 1566 O O . GLY A 1 192 ? 8.487 -9.822 -9.320 1.00 86.81 192 GLY A O 1
ATOM 1567 N N . GLU A 1 193 ? 7.874 -11.682 -10.411 1.00 88.38 193 GLU A N 1
ATOM 1568 C CA . GLU A 1 193 ? 8.538 -11.318 -11.671 1.00 88.38 193 GLU A CA 1
ATOM 1569 C C . GLU A 1 193 ? 7.851 -10.141 -12.367 1.00 88.38 193 GLU A C 1
ATOM 1571 O O . GLU A 1 193 ? 8.514 -9.164 -12.716 1.00 88.38 193 GLU A O 1
ATOM 1576 N N . ALA A 1 194 ? 6.523 -10.184 -12.486 1.00 89.69 194 ALA A N 1
ATOM 1577 C CA . ALA A 1 194 ? 5.745 -9.088 -13.053 1.00 89.69 194 ALA A CA 1
ATOM 1578 C C . ALA A 1 194 ? 5.950 -7.783 -12.262 1.00 89.69 194 ALA A C 1
ATOM 1580 O O . ALA A 1 194 ? 6.132 -6.720 -12.856 1.00 89.69 194 ALA A O 1
ATOM 1581 N N . LEU A 1 195 ? 6.026 -7.867 -10.928 1.00 87.56 195 LEU A N 1
ATOM 1582 C CA . LEU A 1 195 ? 6.359 -6.725 -10.074 1.00 87.56 195 LEU A CA 1
ATOM 1583 C C . LEU A 1 195 ? 7.745 -6.148 -10.384 1.00 87.56 195 LEU A C 1
ATOM 1585 O O . LEU A 1 195 ? 7.886 -4.930 -10.503 1.00 87.56 195 LEU A O 1
ATOM 1589 N N . LEU A 1 196 ? 8.775 -6.988 -10.541 1.00 86.94 196 LEU A N 1
ATOM 1590 C CA . LEU A 1 196 ? 10.112 -6.502 -10.895 1.00 86.94 196 LEU A CA 1
ATOM 1591 C C . LEU A 1 196 ? 10.156 -5.849 -12.273 1.00 86.94 196 LEU A C 1
ATOM 1593 O O . LEU A 1 196 ? 10.826 -4.826 -12.434 1.00 86.94 196 LEU A O 1
ATOM 1597 N N . LEU A 1 197 ? 9.458 -6.414 -13.257 1.00 88.75 197 LEU A N 1
ATOM 1598 C CA . LEU A 1 197 ? 9.376 -5.838 -14.598 1.00 88.75 197 LEU A CA 1
ATOM 1599 C C . LEU A 1 197 ? 8.679 -4.475 -14.571 1.00 88.75 197 LEU A C 1
ATOM 1601 O O . LEU A 1 197 ? 9.175 -3.520 -15.175 1.00 88.75 197 LEU A O 1
ATOM 1605 N N . LEU A 1 198 ? 7.597 -4.353 -13.800 1.00 88.50 198 LEU A N 1
ATOM 1606 C CA . LEU A 1 198 ? 6.884 -3.096 -13.593 1.00 88.50 198 LEU A CA 1
ATOM 1607 C C . LEU A 1 198 ? 7.785 -2.032 -12.939 1.00 88.50 198 LEU A C 1
ATOM 1609 O O . LEU A 1 198 ? 7.879 -0.902 -13.423 1.00 88.50 198 LEU A O 1
ATOM 1613 N N . LEU A 1 199 ? 8.521 -2.401 -11.886 1.00 87.56 199 LEU A N 1
ATOM 1614 C CA . LEU A 1 199 ? 9.492 -1.516 -11.231 1.00 87.56 199 LEU A CA 1
ATOM 1615 C C . LEU A 1 199 ? 10.631 -1.105 -12.168 1.00 87.56 199 LEU A C 1
ATOM 1617 O O . LEU A 1 199 ? 11.055 0.053 -12.172 1.00 87.56 199 LEU A O 1
ATOM 1621 N N . ALA A 1 200 ? 11.130 -2.041 -12.976 1.00 89.25 200 ALA A N 1
ATOM 1622 C CA . ALA A 1 200 ? 12.178 -1.773 -13.951 1.00 89.25 200 ALA A CA 1
ATOM 1623 C C . ALA A 1 200 ? 11.692 -0.786 -15.018 1.00 89.25 200 ALA A C 1
ATOM 1625 O O . ALA A 1 200 ? 12.420 0.143 -15.368 1.00 89.25 200 ALA A O 1
ATOM 1626 N N . LYS A 1 201 ? 10.453 -0.951 -15.498 1.00 89.56 201 LYS A N 1
ATOM 1627 C CA . LYS A 1 201 ? 9.794 -0.024 -16.428 1.00 89.56 201 LYS A CA 1
ATOM 1628 C C . LYS A 1 201 ? 9.713 1.380 -15.830 1.00 89.56 201 LYS A C 1
ATOM 1630 O O . LYS A 1 201 ? 10.135 2.332 -16.481 1.00 89.56 201 LYS A O 1
ATOM 1635 N N . ALA A 1 202 ? 9.282 1.506 -14.574 1.00 87.31 202 ALA A N 1
ATOM 1636 C CA . ALA A 1 202 ? 9.235 2.793 -13.883 1.00 87.31 202 ALA A CA 1
ATOM 1637 C C . ALA A 1 202 ? 10.621 3.457 -13.767 1.00 87.31 202 ALA A C 1
ATOM 1639 O O . ALA A 1 202 ? 10.765 4.640 -14.075 1.00 87.31 202 ALA A O 1
ATOM 1640 N N . LEU A 1 203 ? 11.663 2.703 -13.396 1.00 87.75 203 LEU A N 1
ATOM 1641 C CA . LEU A 1 203 ? 13.033 3.229 -13.336 1.00 87.75 203 LEU A CA 1
ATOM 1642 C C . LEU A 1 203 ? 13.541 3.701 -14.705 1.00 87.75 203 LEU A C 1
ATOM 1644 O O . LEU A 1 203 ? 14.125 4.779 -14.795 1.00 87.75 203 LEU A O 1
ATOM 1648 N N . ARG A 1 204 ? 13.273 2.950 -15.781 1.00 89.88 204 ARG A N 1
ATOM 1649 C CA . ARG A 1 204 ? 13.642 3.362 -17.148 1.00 89.88 204 ARG A CA 1
ATOM 1650 C C . ARG A 1 204 ? 12.935 4.650 -17.568 1.00 89.88 204 ARG A C 1
ATOM 1652 O O . ARG A 1 204 ? 13.579 5.523 -18.149 1.00 89.88 204 ARG A O 1
ATOM 1659 N N . ILE A 1 205 ? 11.647 4.796 -17.246 1.00 87.25 205 ILE A N 1
ATOM 1660 C CA . ILE A 1 205 ? 10.894 6.039 -17.489 1.00 87.25 205 ILE A CA 1
ATOM 1661 C C . ILE A 1 205 ? 11.560 7.200 -16.745 1.00 87.25 205 ILE A C 1
ATOM 1663 O O . ILE A 1 205 ? 11.813 8.244 -17.338 1.00 87.25 205 ILE A O 1
ATOM 1667 N N . ALA A 1 206 ? 11.922 7.013 -15.473 1.00 86.56 206 ALA A N 1
ATOM 1668 C CA . ALA A 1 206 ? 12.579 8.050 -14.678 1.00 86.56 206 ALA A CA 1
ATOM 1669 C C . ALA A 1 206 ? 13.943 8.483 -15.234 1.00 86.56 206 ALA A C 1
ATOM 1671 O O . ALA A 1 206 ? 14.297 9.657 -15.119 1.00 86.56 206 ALA A O 1
ATOM 1672 N N . SER A 1 207 ? 14.701 7.552 -15.823 1.00 87.81 207 SER A N 1
ATOM 1673 C CA . SER A 1 207 ? 16.006 7.831 -16.435 1.00 87.81 207 SER A CA 1
ATOM 1674 C C . SER A 1 207 ? 15.918 8.467 -17.824 1.00 87.81 207 SER A C 1
ATOM 1676 O O . SER A 1 207 ? 16.863 9.132 -18.233 1.00 87.81 207 SER A O 1
ATOM 1678 N N . SER A 1 208 ? 14.823 8.252 -18.555 1.00 88.62 208 SER A N 1
ATOM 1679 C CA . SER A 1 208 ? 14.659 8.720 -19.942 1.00 88.62 208 SER A CA 1
ATOM 1680 C C . SER A 1 208 ? 13.759 9.949 -20.083 1.00 88.62 208 SER A C 1
ATOM 1682 O O . SER A 1 208 ? 13.824 10.647 -21.093 1.00 88.62 208 SER A O 1
ATOM 1684 N N . THR A 1 209 ? 12.923 10.242 -19.085 1.00 85.81 209 THR A N 1
ATOM 1685 C CA . THR A 1 209 ? 12.023 11.395 -19.121 1.00 85.81 209 THR A CA 1
ATOM 1686 C C . THR A 1 209 ? 12.773 12.718 -18.946 1.00 85.81 209 THR A C 1
ATOM 1688 O O . THR A 1 209 ? 13.612 12.871 -18.060 1.00 85.81 209 THR A O 1
ATOM 1691 N N . SER A 1 210 ? 12.408 13.726 -19.742 1.00 84.56 210 SER A N 1
ATOM 1692 C CA . SER A 1 210 ? 12.820 15.121 -19.529 1.00 84.56 210 SER A CA 1
ATOM 1693 C C . SER A 1 210 ? 12.015 15.816 -18.421 1.00 84.56 210 SER A C 1
ATOM 1695 O O . SER A 1 210 ? 12.360 16.920 -17.994 1.00 84.56 210 SER A O 1
ATOM 1697 N N . ASN A 1 211 ? 10.944 15.184 -17.922 1.00 83.38 211 ASN A N 1
ATOM 1698 C CA . ASN A 1 211 ? 10.117 15.726 -16.854 1.00 83.38 211 ASN A CA 1
ATOM 1699 C C . ASN A 1 211 ? 10.780 15.489 -15.488 1.00 83.38 211 ASN A C 1
ATOM 1701 O O . ASN A 1 211 ? 10.679 14.417 -14.885 1.00 83.38 211 ASN A O 1
ATOM 1705 N N . SER A 1 212 ? 11.426 16.534 -14.969 1.00 81.94 212 SER A N 1
ATOM 1706 C CA . SER A 1 212 ? 12.145 16.485 -13.692 1.00 81.94 212 SER A CA 1
ATOM 1707 C C . SER A 1 212 ? 11.253 16.165 -12.487 1.00 81.94 212 SER A C 1
ATOM 1709 O O . SER A 1 212 ? 11.756 15.634 -11.498 1.00 81.94 212 SER A O 1
ATOM 1711 N N . VAL A 1 213 ? 9.943 16.433 -12.552 1.00 79.69 213 VAL A N 1
ATOM 1712 C CA . VAL A 1 213 ? 8.992 16.090 -11.483 1.00 79.69 213 VAL A CA 1
ATOM 1713 C C . VAL A 1 213 ? 8.754 14.585 -11.454 1.00 79.69 213 VAL A C 1
ATOM 1715 O O . VAL A 1 213 ? 8.890 13.975 -10.396 1.00 79.69 213 VAL A O 1
ATOM 1718 N N . VAL A 1 214 ? 8.469 13.975 -12.608 1.00 76.88 214 VAL A N 1
ATOM 1719 C CA . VAL A 1 214 ? 8.256 12.521 -12.728 1.00 76.88 214 VAL A CA 1
ATOM 1720 C C . VAL A 1 214 ? 9.518 11.761 -12.328 1.00 76.88 214 VAL A C 1
ATOM 1722 O O . VAL A 1 214 ? 9.452 10.861 -11.491 1.00 76.88 214 VAL A O 1
ATOM 1725 N N . SER A 1 215 ? 10.676 12.173 -12.856 1.00 81.12 215 SER A N 1
ATOM 1726 C CA . SER A 1 215 ? 11.966 11.572 -12.505 1.00 81.12 215 SER A CA 1
ATOM 1727 C C . SER A 1 215 ? 12.240 11.671 -11.000 1.00 81.12 215 SER A C 1
ATOM 1729 O O . SER A 1 215 ? 12.528 10.666 -10.348 1.00 81.12 215 SER A O 1
ATOM 1731 N N . ARG A 1 216 ? 12.052 12.858 -10.402 1.00 79.44 216 ARG A N 1
ATOM 1732 C CA . ARG A 1 216 ? 12.253 13.067 -8.962 1.00 79.44 216 ARG A CA 1
ATOM 1733 C C . ARG A 1 216 ? 11.299 12.238 -8.115 1.00 79.44 216 ARG A C 1
ATOM 1735 O O . ARG A 1 216 ? 11.742 11.721 -7.098 1.00 79.44 216 ARG A O 1
ATOM 1742 N N . LEU A 1 217 ? 10.027 12.123 -8.495 1.00 72.19 217 LEU A N 1
ATOM 1743 C CA . LEU A 1 217 ? 9.060 11.303 -7.766 1.00 72.19 217 LEU A CA 1
ATOM 1744 C C . LEU A 1 217 ? 9.492 9.836 -7.786 1.00 72.19 217 LEU A C 1
ATOM 1746 O O . LEU A 1 217 ? 9.707 9.266 -6.726 1.00 72.19 217 LEU A O 1
ATOM 1750 N N . ILE A 1 218 ? 9.752 9.259 -8.960 1.00 73.81 218 ILE A N 1
ATOM 1751 C CA . ILE A 1 218 ? 10.159 7.849 -9.064 1.00 73.81 218 ILE A CA 1
ATOM 1752 C C . ILE A 1 218 ? 11.465 7.570 -8.296 1.00 73.81 218 ILE A C 1
ATOM 1754 O O . ILE A 1 218 ? 11.576 6.555 -7.609 1.00 73.81 218 ILE A O 1
ATOM 1758 N N . ILE A 1 219 ? 12.446 8.478 -8.366 1.00 74.69 219 ILE A N 1
ATOM 1759 C CA . ILE A 1 219 ? 13.704 8.354 -7.611 1.00 74.69 219 ILE A CA 1
ATOM 1760 C C . ILE A 1 219 ? 13.458 8.469 -6.100 1.00 74.69 219 ILE A C 1
ATOM 1762 O O . ILE A 1 219 ? 14.013 7.691 -5.324 1.00 74.69 219 ILE A O 1
ATOM 1766 N N . LYS A 1 220 ? 12.630 9.431 -5.673 1.00 71.50 220 LYS A N 1
ATOM 1767 C CA . LYS A 1 220 ? 12.297 9.669 -4.261 1.00 71.50 220 LYS A CA 1
ATOM 1768 C C . LYS A 1 220 ? 11.601 8.466 -3.630 1.00 71.50 220 LYS A C 1
ATOM 1770 O O . LYS A 1 220 ? 11.866 8.176 -2.468 1.00 71.50 220 LYS A O 1
ATOM 1775 N N . GLU A 1 221 ? 10.757 7.770 -4.385 1.00 67.88 221 GLU A N 1
ATOM 1776 C CA . GLU A 1 221 ? 10.000 6.612 -3.899 1.00 67.88 221 GLU A CA 1
ATOM 1777 C C . GLU A 1 221 ? 10.838 5.316 -3.804 1.00 67.88 221 GLU A C 1
ATOM 1779 O O . GLU A 1 221 ? 10.296 4.236 -3.577 1.00 67.88 221 GLU A O 1
ATOM 1784 N N . CYS A 1 222 ? 12.171 5.394 -3.941 1.00 73.06 222 CYS A N 1
ATOM 1785 C CA . CYS A 1 222 ? 13.102 4.302 -3.632 1.00 73.06 222 CYS A CA 1
ATOM 1786 C C . CYS A 1 222 ? 12.776 2.959 -4.326 1.00 73.06 222 CYS A C 1
ATOM 1788 O O . CYS A 1 222 ? 13.047 1.892 -3.776 1.00 73.06 222 CYS A O 1
ATOM 1790 N N . PHE A 1 223 ? 12.256 2.971 -5.561 1.00 79.12 223 PHE A N 1
ATOM 1791 C CA . PHE A 1 223 ? 11.886 1.741 -6.293 1.00 79.12 223 PHE A CA 1
ATOM 1792 C C . PHE A 1 223 ? 13.035 0.734 -6.437 1.00 79.12 223 PHE A C 1
ATOM 1794 O O . PHE A 1 223 ? 12.801 -0.468 -6.543 1.00 79.12 223 PHE A O 1
ATOM 1801 N N . GLN A 1 224 ? 14.281 1.208 -6.390 1.00 83.25 224 GLN A N 1
ATOM 1802 C CA . GLN A 1 224 ? 15.477 0.366 -6.369 1.00 83.25 224 GLN A CA 1
ATOM 1803 C C . GLN A 1 224 ? 15.547 -0.512 -5.109 1.00 83.25 224 GLN A C 1
ATOM 1805 O O . GLN A 1 224 ? 15.856 -1.701 -5.203 1.00 83.25 224 GLN A O 1
ATOM 1810 N N . ASP A 1 225 ? 15.226 0.056 -3.941 1.00 81.88 225 ASP A N 1
ATOM 1811 C CA . ASP A 1 225 ? 15.213 -0.671 -2.674 1.00 81.88 225 ASP A CA 1
ATOM 1812 C C . ASP A 1 225 ? 14.100 -1.722 -2.663 1.00 81.88 225 ASP A C 1
ATOM 1814 O O . ASP A 1 225 ? 14.349 -2.879 -2.311 1.00 81.88 225 ASP A O 1
ATOM 1818 N N . THR A 1 226 ? 12.889 -1.353 -3.093 1.00 80.44 226 THR A N 1
ATOM 1819 C CA . THR A 1 226 ? 11.785 -2.317 -3.114 1.00 80.44 226 THR A CA 1
ATOM 1820 C C . THR A 1 226 ? 12.005 -3.408 -4.153 1.00 80.44 226 THR A C 1
ATOM 1822 O O . THR A 1 226 ? 11.800 -4.581 -3.848 1.00 80.44 226 THR A O 1
ATOM 1825 N N . GLY A 1 227 ? 12.503 -3.068 -5.345 1.00 84.00 227 GLY A N 1
ATOM 1826 C CA . GLY A 1 227 ? 12.852 -4.068 -6.351 1.00 84.00 227 GLY A CA 1
ATOM 1827 C C . GLY A 1 227 ? 13.928 -5.035 -5.859 1.00 84.00 227 GLY A C 1
ATOM 1828 O O . GLY A 1 227 ? 13.796 -6.241 -6.027 1.00 84.00 227 GLY A O 1
ATOM 1829 N N . GLY A 1 228 ? 14.954 -4.554 -5.151 1.00 85.50 228 GLY A N 1
ATOM 1830 C CA . GLY A 1 228 ? 15.958 -5.443 -4.561 1.00 85.50 228 GLY A CA 1
ATOM 1831 C C . GLY A 1 228 ? 15.410 -6.384 -3.488 1.00 85.50 228 GLY A C 1
ATOM 1832 O O . GLY A 1 228 ? 15.867 -7.519 -3.365 1.00 85.50 228 GLY A O 1
ATOM 1833 N N . MET A 1 229 ? 14.410 -5.945 -2.731 1.00 81.81 229 MET A N 1
ATOM 1834 C CA . MET A 1 229 ? 13.732 -6.784 -1.747 1.00 81.81 229 MET A CA 1
ATOM 1835 C C . MET A 1 229 ? 12.795 -7.807 -2.396 1.00 81.81 229 MET A C 1
ATOM 1837 O O . MET A 1 229 ? 12.876 -8.978 -2.048 1.00 81.81 229 MET A O 1
ATOM 1841 N N . ILE A 1 230 ? 11.968 -7.406 -3.368 1.00 84.19 230 ILE A N 1
ATOM 1842 C CA . ILE A 1 230 ? 11.110 -8.321 -4.146 1.00 84.19 230 ILE A CA 1
ATOM 1843 C C . ILE A 1 230 ? 11.973 -9.382 -4.837 1.00 84.19 230 ILE A C 1
ATOM 1845 O O . ILE A 1 230 ? 11.674 -10.571 -4.758 1.00 84.19 230 ILE A O 1
ATOM 1849 N N . HIS A 1 231 ? 13.094 -8.970 -5.436 1.00 87.12 231 HIS A N 1
ATOM 1850 C CA . HIS A 1 231 ? 14.072 -9.885 -6.016 1.00 87.12 231 HIS A CA 1
ATOM 1851 C C . HIS A 1 231 ? 14.589 -10.889 -4.979 1.00 87.12 231 HIS A C 1
ATOM 1853 O O . HIS A 1 231 ? 14.596 -12.092 -5.229 1.00 87.12 231 HIS A O 1
ATOM 1859 N N . HIS A 1 232 ? 14.979 -10.413 -3.793 1.00 84.75 232 HIS A N 1
ATOM 1860 C CA . HIS A 1 232 ? 15.460 -11.282 -2.724 1.00 84.75 232 HIS A CA 1
ATOM 1861 C C . HIS A 1 232 ? 14.389 -12.253 -2.203 1.00 84.75 232 HIS A C 1
ATOM 1863 O O . HIS A 1 232 ? 14.697 -13.419 -1.973 1.00 84.75 232 HIS A O 1
ATOM 1869 N N . LEU A 1 233 ? 13.159 -11.782 -1.992 1.00 80.56 233 LEU A N 1
ATOM 1870 C CA . LEU A 1 233 ? 12.087 -12.567 -1.379 1.00 80.56 233 LEU A CA 1
ATOM 1871 C C . LEU A 1 233 ? 11.505 -13.604 -2.341 1.00 80.56 233 LEU A C 1
ATOM 1873 O O . LEU A 1 233 ? 11.291 -14.745 -1.947 1.00 80.56 233 LEU A O 1
ATOM 1877 N N . TYR A 1 234 ? 11.268 -13.223 -3.597 1.00 80.50 234 TYR A N 1
ATOM 1878 C CA . TYR A 1 234 ? 10.488 -14.045 -4.525 1.00 80.50 234 TYR A CA 1
ATOM 1879 C C . TYR A 1 234 ? 11.328 -14.710 -5.618 1.00 80.50 234 TYR A C 1
ATOM 1881 O O . TYR A 1 234 ? 10.892 -15.696 -6.208 1.00 80.50 234 TYR A O 1
ATOM 1889 N N . LEU A 1 235 ? 12.518 -14.180 -5.926 1.00 78.06 235 LEU A N 1
ATOM 1890 C CA . LEU A 1 235 ? 13.252 -14.528 -7.152 1.00 78.06 235 LEU A CA 1
ATOM 1891 C C . LEU A 1 235 ? 14.738 -14.812 -6.907 1.00 78.06 235 LEU A C 1
ATOM 1893 O O . LEU A 1 235 ? 15.515 -14.839 -7.854 1.00 78.06 235 LEU A O 1
ATOM 1897 N N . LYS A 1 236 ? 15.134 -15.087 -5.655 1.00 68.25 236 LYS A N 1
ATOM 1898 C CA . LYS A 1 236 ? 16.526 -15.320 -5.215 1.00 68.25 236 LYS A CA 1
ATOM 1899 C C . LYS A 1 236 ? 17.319 -16.311 -6.079 1.00 68.25 236 LYS A C 1
ATOM 1901 O O . LYS A 1 236 ? 18.542 -16.235 -6.106 1.00 68.25 236 LYS A O 1
ATOM 1906 N N . GLN A 1 237 ? 16.632 -17.252 -6.728 1.00 67.25 237 GLN A N 1
ATOM 1907 C CA . GLN A 1 237 ? 17.223 -18.303 -7.564 1.00 67.25 237 GLN A CA 1
ATOM 1908 C C . GLN A 1 237 ? 17.263 -17.967 -9.064 1.00 67.25 237 GLN A C 1
ATOM 1910 O O . GLN A 1 237 ? 17.892 -18.700 -9.822 1.00 67.25 237 GLN A O 1
ATOM 1915 N N . LYS A 1 238 ? 16.589 -16.901 -9.513 1.00 66.38 238 LYS A N 1
ATOM 1916 C CA . LYS A 1 238 ? 16.566 -16.502 -10.926 1.00 66.38 238 LYS A CA 1
ATOM 1917 C C . LYS A 1 238 ? 17.783 -15.642 -11.263 1.00 66.38 238 LYS A C 1
ATOM 1919 O O . LYS A 1 238 ? 18.317 -14.937 -10.409 1.00 66.38 238 LYS A O 1
ATOM 1924 N N . ASP A 1 239 ? 18.224 -15.731 -12.516 1.00 64.31 239 ASP A N 1
ATOM 1925 C CA . ASP A 1 239 ? 19.456 -15.096 -12.972 1.00 64.31 239 ASP A CA 1
ATOM 1926 C C . ASP A 1 239 ? 19.403 -13.564 -12.822 1.00 64.31 239 ASP A C 1
ATOM 1928 O O . ASP A 1 239 ? 18.481 -12.875 -13.260 1.00 64.31 239 ASP A O 1
ATOM 1932 N N . VAL A 1 240 ? 20.462 -13.050 -12.209 1.00 60.88 240 VAL A N 1
ATOM 1933 C CA . VAL A 1 240 ? 20.759 -11.652 -11.899 1.00 60.88 240 VAL A CA 1
ATOM 1934 C C . VAL A 1 240 ? 20.785 -10.780 -13.162 1.00 60.88 240 VAL A C 1
ATOM 1936 O O . VAL A 1 240 ? 20.552 -9.573 -13.083 1.00 60.88 240 VAL A O 1
ATOM 1939 N N . THR A 1 241 ? 21.065 -11.380 -14.322 1.00 64.12 241 THR A N 1
ATOM 1940 C CA . THR A 1 241 ? 21.193 -10.691 -15.616 1.00 64.12 241 THR A CA 1
ATOM 1941 C C . THR A 1 241 ? 19.859 -10.249 -16.227 1.00 64.12 241 THR A C 1
ATOM 1943 O O . THR A 1 241 ? 19.847 -9.354 -17.070 1.00 64.12 241 THR A O 1
ATOM 1946 N N . GLN A 1 242 ? 18.733 -10.824 -15.791 1.00 70.25 242 GLN A N 1
ATOM 1947 C CA . GLN A 1 242 ? 17.411 -10.568 -16.381 1.00 70.25 242 GLN A CA 1
ATOM 1948 C C . GLN A 1 242 ? 16.721 -9.312 -15.822 1.00 70.25 242 GLN A C 1
ATOM 1950 O O . GLN A 1 242 ? 15.763 -8.807 -16.411 1.00 70.25 242 GLN A O 1
ATOM 1955 N N . TYR A 1 243 ? 17.204 -8.777 -14.698 1.00 77.06 243 TYR A N 1
ATOM 1956 C CA . TYR A 1 243 ? 16.541 -7.699 -13.963 1.00 77.06 243 TYR A CA 1
ATOM 1957 C C . TYR A 1 243 ? 17.301 -6.373 -14.029 1.00 77.06 243 TYR A C 1
ATOM 1959 O O . TYR A 1 243 ? 18.485 -6.312 -14.351 1.00 77.06 243 TYR A O 1
ATOM 1967 N N . HIS A 1 244 ? 16.617 -5.271 -13.693 1.00 84.31 244 HIS A N 1
ATOM 1968 C CA . HIS A 1 244 ? 17.245 -3.951 -13.670 1.00 84.31 244 HIS A CA 1
ATOM 1969 C C . HIS A 1 244 ? 18.441 -3.942 -12.690 1.00 84.31 244 HIS A C 1
ATOM 1971 O O . HIS A 1 244 ? 18.243 -4.229 -11.504 1.00 84.31 244 HIS A O 1
ATOM 1977 N N . PRO A 1 245 ? 19.662 -3.551 -13.118 1.00 87.19 245 PRO A N 1
ATOM 1978 C CA . PRO A 1 245 ? 20.871 -3.664 -12.291 1.00 87.19 245 PRO A CA 1
ATOM 1979 C C . PRO A 1 245 ? 20.775 -2.965 -10.929 1.00 87.19 245 PRO A C 1
ATOM 1981 O O . PRO A 1 245 ? 21.390 -3.398 -9.956 1.00 87.19 245 PRO A O 1
ATOM 1984 N N . ALA A 1 246 ? 19.962 -1.909 -10.835 1.00 87.81 246 ALA A N 1
ATOM 1985 C CA . ALA A 1 246 ? 19.736 -1.164 -9.596 1.00 87.81 246 ALA A CA 1
ATOM 1986 C C . ALA A 1 246 ? 19.091 -1.981 -8.456 1.00 87.81 246 ALA A C 1
ATOM 1988 O O . ALA A 1 246 ? 19.196 -1.579 -7.301 1.00 87.81 246 ALA A O 1
ATOM 1989 N N . PHE A 1 247 ? 18.452 -3.122 -8.737 1.00 88.06 247 PHE A N 1
ATOM 1990 C CA . PHE A 1 247 ? 17.854 -3.973 -7.696 1.00 88.06 247 PHE A CA 1
ATOM 1991 C C . PHE A 1 247 ? 18.901 -4.812 -6.949 1.00 88.06 247 PHE A C 1
ATOM 1993 O O . PHE A 1 247 ? 18.752 -5.140 -5.768 1.00 88.06 247 PHE A O 1
ATOM 2000 N N . LEU A 1 248 ? 20.003 -5.140 -7.620 1.00 87.12 248 LEU A N 1
ATOM 2001 C CA . LEU A 1 248 ? 20.975 -6.121 -7.146 1.00 87.12 248 LEU A CA 1
ATOM 2002 C C . LEU A 1 248 ? 21.741 -5.686 -5.890 1.00 87.12 248 LEU A C 1
ATOM 2004 O O . LEU A 1 248 ? 21.892 -6.520 -4.993 1.00 87.12 248 LEU A O 1
ATOM 2008 N N . PRO A 1 249 ? 22.204 -4.424 -5.751 1.00 88.56 249 PRO A N 1
ATOM 2009 C CA . PRO A 1 249 ? 22.905 -3.994 -4.545 1.00 88.56 249 PRO A CA 1
ATOM 2010 C C . PRO A 1 249 ? 22.072 -4.211 -3.280 1.00 88.56 249 PRO A C 1
ATOM 2012 O O . PRO A 1 249 ? 22.579 -4.741 -2.291 1.00 88.56 249 PRO A O 1
ATOM 2015 N N . LYS A 1 250 ? 20.779 -3.864 -3.314 1.00 86.12 250 LYS A N 1
ATOM 2016 C CA . LYS A 1 250 ? 19.880 -4.066 -2.175 1.00 86.12 250 LYS A CA 1
ATOM 2017 C C . LYS A 1 250 ? 19.588 -5.547 -1.941 1.00 86.12 250 LYS A C 1
ATOM 2019 O O . LYS A 1 250 ? 19.699 -5.992 -0.802 1.00 86.12 250 LYS A O 1
ATOM 2024 N N . SER A 1 251 ? 19.306 -6.321 -2.992 1.00 86.19 251 SER A N 1
ATOM 2025 C CA . SER A 1 251 ? 19.087 -7.770 -2.868 1.00 86.19 251 SER A CA 1
ATOM 2026 C C . SER A 1 251 ? 20.278 -8.489 -2.224 1.00 86.19 251 SER A C 1
ATOM 2028 O O . SER A 1 251 ? 20.082 -9.358 -1.373 1.00 86.19 251 SER A O 1
ATOM 2030 N N . ARG A 1 252 ? 21.510 -8.124 -2.609 1.00 86.38 252 ARG A N 1
ATOM 2031 C CA . ARG A 1 252 ? 22.748 -8.681 -2.040 1.00 86.38 252 ARG A CA 1
ATOM 2032 C C . ARG A 1 252 ? 22.947 -8.259 -0.588 1.00 86.38 252 ARG A C 1
ATOM 2034 O O . ARG A 1 252 ? 23.314 -9.094 0.228 1.00 86.38 252 ARG A O 1
ATOM 2041 N N . ARG A 1 253 ? 22.657 -6.996 -0.247 1.00 84.62 253 ARG A N 1
ATOM 2042 C CA . ARG A 1 253 ? 22.698 -6.511 1.146 1.00 84.62 253 ARG A CA 1
ATOM 2043 C C . ARG A 1 253 ? 21.739 -7.288 2.047 1.00 84.62 253 ARG A C 1
ATOM 2045 O O . ARG A 1 253 ? 22.143 -7.684 3.132 1.00 84.62 253 ARG A O 1
ATOM 2052 N N . ILE A 1 254 ? 20.509 -7.541 1.592 1.00 81.50 254 ILE A N 1
ATOM 2053 C CA . ILE A 1 254 ? 19.529 -8.337 2.351 1.00 81.50 254 ILE A CA 1
ATOM 2054 C C . ILE A 1 254 ? 20.034 -9.775 2.522 1.00 81.50 254 ILE A C 1
ATOM 2056 O O . ILE A 1 254 ? 20.021 -10.298 3.631 1.00 81.50 254 ILE A O 1
ATOM 2060 N N . ALA A 1 255 ? 20.555 -10.392 1.454 1.00 82.88 255 ALA A N 1
ATOM 2061 C CA . ALA A 1 255 ? 21.123 -11.737 1.532 1.00 82.88 255 ALA A CA 1
ATOM 2062 C C . ALA A 1 255 ? 22.287 -11.832 2.532 1.00 82.88 255 ALA A C 1
ATOM 2064 O O . ALA A 1 255 ? 22.300 -12.746 3.352 1.00 82.88 255 ALA A O 1
ATOM 2065 N N . ALA A 1 256 ? 23.213 -10.869 2.507 1.00 81.44 256 ALA A N 1
ATOM 2066 C CA . ALA A 1 256 ? 24.334 -10.810 3.443 1.00 81.44 256 ALA A CA 1
ATOM 2067 C C . ALA A 1 256 ? 23.867 -10.626 4.899 1.00 81.44 256 ALA A C 1
ATOM 2069 O O . ALA A 1 256 ? 24.357 -11.311 5.798 1.00 81.44 256 ALA A O 1
ATOM 2070 N N . ALA A 1 257 ? 22.879 -9.752 5.125 1.00 77.50 257 ALA A N 1
ATOM 2071 C CA . ALA A 1 257 ? 22.294 -9.526 6.446 1.00 77.50 257 ALA A CA 1
ATOM 2072 C C . ALA A 1 257 ? 21.579 -10.770 7.001 1.00 77.50 257 ALA A C 1
ATOM 2074 O O . ALA A 1 257 ? 21.566 -10.973 8.208 1.00 77.50 257 ALA A O 1
ATOM 2075 N N . MET A 1 258 ? 21.015 -11.624 6.141 1.00 75.00 258 MET A N 1
ATOM 2076 C CA .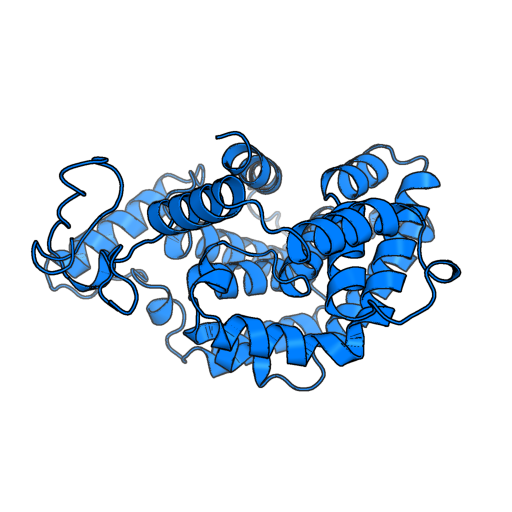 MET A 1 258 ? 20.413 -12.892 6.572 1.00 75.00 258 MET A CA 1
ATOM 2077 C C . MET A 1 258 ? 21.446 -13.971 6.914 1.00 75.00 258 MET A C 1
ATOM 2079 O O . MET A 1 258 ? 21.180 -14.810 7.768 1.00 75.00 258 MET A O 1
ATOM 2083 N N . THR A 1 259 ? 22.610 -13.975 6.259 1.00 79.19 259 THR A N 1
ATOM 2084 C CA . THR A 1 259 ? 23.675 -14.958 6.538 1.00 79.19 259 THR A CA 1
ATOM 2085 C C . THR A 1 259 ? 24.476 -14.645 7.797 1.00 79.19 259 THR A C 1
ATOM 2087 O O . THR A 1 259 ? 25.002 -15.555 8.427 1.00 79.19 259 THR A O 1
ATOM 2090 N N . SER A 1 260 ? 24.573 -13.368 8.163 1.00 75.44 260 SER A N 1
ATOM 2091 C CA . SER A 1 260 ? 25.225 -12.913 9.390 1.00 75.44 260 SER A CA 1
ATOM 2092 C C . SER A 1 260 ? 24.357 -11.819 10.012 1.00 75.44 260 SER A C 1
ATOM 2094 O O . SER A 1 260 ? 24.593 -10.631 9.767 1.00 75.44 260 SER A O 1
ATOM 2096 N N . PRO A 1 261 ? 23.279 -12.203 10.721 1.00 72.88 261 PRO A N 1
ATOM 2097 C CA . PRO A 1 261 ? 22.378 -11.238 11.324 1.00 72.88 261 PRO A CA 1
ATOM 2098 C C . PRO A 1 261 ? 23.132 -10.454 12.391 1.00 72.88 261 PRO A C 1
ATOM 2100 O O . PRO A 1 261 ? 23.578 -11.014 13.390 1.00 72.88 261 PRO A O 1
ATOM 2103 N N . ASP A 1 262 ? 23.268 -9.146 12.178 1.00 76.62 262 ASP A N 1
ATOM 2104 C CA . ASP A 1 262 ? 23.814 -8.257 13.192 1.00 76.62 262 ASP A CA 1
ATOM 2105 C C . ASP A 1 262 ? 22.852 -8.243 14.399 1.00 76.62 262 ASP A C 1
ATOM 2107 O O . ASP A 1 262 ? 21.694 -7.806 14.265 1.00 76.62 262 ASP A O 1
ATOM 2111 N N . PRO A 1 263 ? 23.289 -8.724 15.579 1.00 76.38 263 PRO A N 1
ATOM 2112 C CA . PRO A 1 263 ? 22.446 -8.746 16.766 1.00 76.38 263 PRO A CA 1
ATOM 2113 C C . PRO A 1 263 ? 22.032 -7.331 17.193 1.00 76.38 263 PRO A C 1
ATOM 2115 O O . PRO A 1 263 ? 20.924 -7.151 17.707 1.00 76.38 263 PRO A O 1
ATOM 2118 N N . TYR A 1 264 ? 22.855 -6.310 16.928 1.00 77.19 264 TYR A N 1
ATOM 2119 C CA . TYR A 1 264 ? 22.527 -4.921 17.246 1.00 77.19 264 TYR A CA 1
ATOM 2120 C C . TYR A 1 264 ? 21.447 -4.376 16.316 1.00 77.19 264 TYR A C 1
ATOM 2122 O O . TYR A 1 264 ? 20.442 -3.853 16.802 1.00 77.19 264 TYR A O 1
ATOM 2130 N N . ALA A 1 265 ? 21.590 -4.547 14.998 1.00 68.19 265 ALA A N 1
ATOM 2131 C CA . ALA A 1 265 ? 20.552 -4.167 14.040 1.00 68.19 265 ALA A CA 1
ATOM 2132 C C . ALA A 1 265 ? 19.211 -4.860 14.335 1.00 68.19 265 ALA A C 1
ATOM 2134 O O . ALA A 1 265 ? 18.164 -4.208 14.329 1.00 68.19 265 ALA A O 1
ATOM 2135 N N . SER A 1 266 ? 19.247 -6.154 14.667 1.00 67.94 266 SER A N 1
ATOM 2136 C CA . SER A 1 266 ? 18.056 -6.943 15.016 1.00 67.94 266 SER A CA 1
ATOM 2137 C C . SER A 1 266 ? 17.384 -6.431 16.296 1.00 67.94 266 SER A C 1
ATOM 2139 O O . SER A 1 266 ? 16.161 -6.264 16.349 1.00 67.94 266 SER A O 1
ATOM 2141 N N . THR A 1 267 ? 18.182 -6.099 17.314 1.00 72.56 267 THR A N 1
ATOM 2142 C CA . THR A 1 267 ? 17.693 -5.519 18.573 1.00 72.56 267 THR A CA 1
ATOM 2143 C C . THR A 1 267 ? 17.094 -4.131 18.351 1.00 72.56 267 THR A C 1
ATOM 2145 O O . THR A 1 267 ? 16.005 -3.845 18.842 1.00 72.56 267 THR A O 1
ATOM 2148 N N . VAL A 1 268 ? 17.751 -3.271 17.565 1.00 74.62 268 VAL A N 1
ATOM 2149 C CA . VAL A 1 268 ? 17.251 -1.926 17.236 1.00 74.62 268 VAL A CA 1
ATOM 2150 C C . VAL A 1 268 ? 15.937 -1.995 16.460 1.00 74.62 268 VAL A C 1
ATOM 2152 O O . VAL A 1 268 ? 15.022 -1.232 16.767 1.00 74.62 268 VAL A O 1
ATOM 2155 N N . ALA A 1 269 ? 15.818 -2.896 15.483 1.00 67.75 269 ALA A N 1
ATOM 2156 C CA . ALA A 1 269 ? 14.577 -3.098 14.735 1.00 67.75 269 ALA A CA 1
ATOM 2157 C C . ALA A 1 269 ? 13.437 -3.568 15.652 1.00 67.75 269 ALA A C 1
ATOM 2159 O O . ALA A 1 269 ? 12.340 -3.013 15.616 1.00 67.75 269 ALA A O 1
ATOM 2160 N N . THR A 1 270 ? 13.722 -4.523 16.541 1.00 71.06 270 THR A N 1
ATOM 2161 C CA . THR A 1 270 ? 12.751 -5.021 17.527 1.00 71.06 270 THR A CA 1
ATOM 2162 C C . THR A 1 270 ? 12.309 -3.916 18.486 1.00 71.06 270 THR A C 1
ATOM 2164 O O . THR A 1 270 ? 11.115 -3.738 18.719 1.00 71.06 270 THR A O 1
ATOM 2167 N N . LEU A 1 271 ? 13.254 -3.123 18.999 1.00 73.88 271 LEU A N 1
ATOM 2168 C CA . LEU A 1 271 ? 12.962 -1.990 19.874 1.00 73.88 271 LEU A CA 1
ATOM 2169 C C . LEU A 1 271 ? 12.123 -0.928 19.167 1.00 73.88 271 LEU A C 1
ATOM 2171 O O . LEU A 1 271 ? 11.138 -0.483 19.738 1.00 73.88 271 LEU A O 1
ATOM 2175 N N . LYS A 1 272 ? 12.463 -0.539 17.932 1.00 70.44 272 LYS A N 1
ATOM 2176 C CA . LYS A 1 272 ? 11.636 0.393 17.144 1.00 70.44 272 LYS A CA 1
ATOM 2177 C C . LYS A 1 272 ? 10.216 -0.132 16.981 1.00 70.44 272 LYS A C 1
ATOM 2179 O O . LYS A 1 272 ? 9.275 0.577 17.319 1.00 70.44 272 LYS A O 1
ATOM 2184 N N . SER A 1 273 ? 10.083 -1.403 16.602 1.00 65.62 273 SER A N 1
ATOM 2185 C CA . SER A 1 273 ? 8.777 -2.037 16.469 1.00 65.62 273 SER A CA 1
ATOM 2186 C C . SER A 1 273 ? 7.989 -1.955 17.776 1.00 65.62 273 SER A C 1
ATOM 2188 O O . SER A 1 273 ? 6.830 -1.558 17.730 1.00 65.62 273 SER A O 1
ATOM 2190 N N . LEU A 1 274 ? 8.618 -2.249 18.928 1.00 69.81 274 LEU A N 1
ATOM 2191 C CA . LEU A 1 274 ? 8.024 -2.150 20.273 1.00 69.81 274 LEU A CA 1
ATOM 2192 C C . LEU A 1 274 ? 7.593 -0.726 20.646 1.00 69.81 274 LEU A C 1
ATOM 2194 O O . LEU A 1 274 ? 6.533 -0.552 21.242 1.00 69.81 274 LEU A O 1
ATOM 2198 N N . LEU A 1 275 ? 8.388 0.281 20.287 1.00 70.44 275 LEU A N 1
ATOM 2199 C CA . LEU A 1 275 ? 8.073 1.691 20.536 1.00 70.44 275 LEU A CA 1
ATOM 2200 C C . LEU A 1 275 ? 6.918 2.197 19.670 1.00 70.44 275 LEU A C 1
ATOM 2202 O O . LEU A 1 275 ? 6.132 3.023 20.126 1.00 70.44 275 LEU A O 1
ATOM 2206 N N . ASP A 1 276 ? 6.790 1.660 18.460 1.00 64.25 276 ASP A N 1
ATOM 2207 C CA . ASP A 1 276 ? 5.743 2.017 17.508 1.00 64.25 276 ASP A CA 1
ATOM 2208 C C . ASP A 1 276 ? 4.480 1.143 17.670 1.00 64.25 276 ASP A C 1
ATOM 2210 O O . ASP A 1 276 ? 3.584 1.171 16.820 1.00 64.25 276 ASP A O 1
ATOM 2214 N N . MET A 1 277 ? 4.379 0.291 18.706 1.00 65.38 277 MET A N 1
ATOM 2215 C CA . MET A 1 277 ? 3.142 -0.460 18.971 1.00 65.38 277 MET A CA 1
ATOM 2216 C C . MET A 1 277 ? 2.204 0.267 19.927 1.00 65.38 277 MET A C 1
ATOM 2218 O O . MET A 1 277 ? 2.584 0.637 21.031 1.00 65.38 277 MET A O 1
ATOM 2222 N N . ASP A 1 278 ? 0.920 0.283 19.570 1.00 68.69 278 ASP A N 1
ATOM 2223 C CA . ASP A 1 278 ? -0.173 0.592 20.497 1.00 68.69 278 ASP A CA 1
ATOM 2224 C C . ASP A 1 278 ? -0.528 -0.619 21.392 1.00 68.69 278 ASP A C 1
ATOM 2226 O O . ASP A 1 278 ? -1.699 -0.888 21.656 1.00 68.69 278 ASP A O 1
ATOM 2230 N N . LYS A 1 279 ? 0.458 -1.413 21.841 1.00 79.69 279 LYS A N 1
ATOM 2231 C CA . LYS A 1 279 ? 0.224 -2.620 22.656 1.00 79.69 279 LYS A CA 1
ATOM 2232 C C . LYS A 1 279 ? 1.306 -2.887 23.692 1.00 79.69 279 LYS A C 1
ATOM 2234 O O . LYS A 1 279 ? 2.320 -2.204 23.749 1.00 79.69 279 LYS A O 1
ATOM 2239 N N . CYS A 1 280 ? 1.061 -3.894 24.525 1.00 83.69 280 CYS A N 1
ATOM 2240 C CA . CYS A 1 280 ? 1.980 -4.325 25.569 1.00 83.69 280 CYS A CA 1
ATOM 2241 C C . CYS A 1 280 ? 3.282 -4.852 24.950 1.00 83.69 280 CYS A C 1
ATOM 2243 O O . CYS A 1 280 ? 3.246 -5.613 23.985 1.00 83.69 280 CYS A O 1
ATOM 2245 N N . GLY A 1 281 ? 4.421 -4.499 25.546 1.00 83.25 281 GLY A N 1
ATOM 2246 C CA . GLY A 1 281 ? 5.748 -4.893 25.078 1.00 83.25 281 GLY A CA 1
ATOM 2247 C C . GLY A 1 281 ? 6.126 -6.350 25.350 1.00 83.25 281 GLY A C 1
ATOM 2248 O O . GLY A 1 281 ? 7.152 -6.809 24.858 1.00 83.25 281 GLY A O 1
ATOM 2249 N N . LEU A 1 282 ? 5.307 -7.090 26.106 1.00 84.44 282 LEU A N 1
ATOM 2250 C CA . LEU A 1 282 ? 5.483 -8.526 26.305 1.00 84.44 282 LEU A CA 1
ATOM 2251 C C . LEU A 1 282 ? 5.075 -9.271 25.035 1.00 84.44 282 LEU A C 1
ATOM 2253 O O . LEU A 1 282 ? 3.948 -9.123 24.549 1.00 84.44 282 LEU A O 1
ATOM 2257 N N . TYR A 1 283 ? 5.963 -10.129 24.541 1.00 76.94 283 TYR A N 1
ATOM 2258 C CA . TYR A 1 283 ? 5.661 -11.000 23.414 1.00 76.94 283 TYR A CA 1
ATOM 2259 C C . TYR A 1 283 ? 4.448 -11.901 23.710 1.00 76.94 283 TYR A C 1
ATOM 2261 O O . TYR A 1 283 ? 4.355 -12.505 24.775 1.00 76.94 283 TYR A O 1
ATOM 2269 N N . GLY A 1 284 ? 3.499 -11.976 22.773 1.00 69.56 284 GLY A N 1
ATOM 2270 C CA . GLY A 1 284 ? 2.261 -12.755 22.922 1.00 69.56 284 GLY A CA 1
ATOM 2271 C C . GLY A 1 284 ? 1.133 -12.065 23.702 1.00 69.56 284 GLY A C 1
ATOM 2272 O O . GLY A 1 284 ? 0.007 -12.557 23.698 1.00 69.56 284 GLY A O 1
ATOM 2273 N N . CYS A 1 285 ? 1.372 -10.903 24.319 1.00 78.38 285 CYS A N 1
ATOM 2274 C CA . CYS A 1 285 ? 0.304 -10.139 24.961 1.00 78.38 285 CYS A CA 1
ATOM 2275 C C . CYS A 1 285 ? -0.528 -9.370 23.917 1.00 78.38 285 CYS A C 1
ATOM 2277 O O . CYS A 1 285 ? 0.002 -8.591 23.122 1.00 78.38 285 CYS A O 1
ATOM 2279 N N . SER A 1 286 ? -1.848 -9.571 23.928 1.00 75.50 286 SER A N 1
ATOM 2280 C CA . SER A 1 286 ? -2.798 -8.945 22.992 1.00 75.50 286 SER A CA 1
ATOM 2281 C C . SER A 1 286 ? -3.388 -7.619 23.490 1.00 75.50 286 SER A C 1
ATOM 2283 O O . SER A 1 286 ? -4.201 -7.006 22.803 1.00 75.50 286 SER A O 1
ATOM 2285 N N . GLN A 1 287 ? -2.994 -7.155 24.680 1.00 77.00 287 GLN A N 1
ATOM 2286 C CA . GLN A 1 287 ? -3.538 -5.937 25.286 1.00 77.00 287 GLN A CA 1
ATOM 2287 C C . GLN A 1 287 ? -3.037 -4.680 24.563 1.00 77.00 287 GLN A C 1
ATOM 2289 O O . GLN A 1 287 ? -1.829 -4.432 24.526 1.00 77.00 287 GLN A O 1
ATOM 2294 N N . THR A 1 288 ? -3.963 -3.859 24.060 1.00 76.50 288 THR A N 1
ATOM 2295 C CA . THR A 1 288 ? -3.688 -2.549 23.442 1.00 76.50 288 THR A CA 1
ATOM 2296 C C . THR A 1 288 ? -4.040 -1.390 24.376 1.00 76.50 288 THR A C 1
ATOM 2298 O O . THR A 1 288 ? -4.849 -1.559 25.298 1.00 76.50 288 THR A O 1
ATOM 2301 N N . PHE A 1 289 ? -3.467 -0.199 24.156 1.00 67.81 289 PHE A N 1
ATOM 2302 C CA . PHE A 1 289 ? -3.856 0.998 24.924 1.00 67.81 289 PHE A CA 1
ATOM 2303 C C . PHE A 1 289 ? -5.339 1.334 24.722 1.00 67.81 289 PHE A C 1
ATOM 2305 O O . PHE A 1 289 ? -6.025 1.751 25.657 1.00 67.81 289 PHE A O 1
ATOM 2312 N N . THR A 1 290 ? -5.835 1.097 23.509 1.00 59.28 290 THR A N 1
ATOM 2313 C CA . THR A 1 290 ? -7.219 1.326 23.079 1.00 59.28 290 THR A CA 1
ATOM 2314 C C . THR A 1 290 ? -8.242 0.419 23.771 1.00 59.28 290 THR A C 1
ATOM 2316 O O . THR A 1 290 ? -9.368 0.851 24.008 1.00 59.28 290 THR A O 1
ATOM 2319 N N . LEU A 1 291 ? -7.882 -0.818 24.133 1.00 55.78 291 LEU A N 1
ATOM 2320 C CA . LEU A 1 291 ? -8.829 -1.790 24.700 1.00 55.78 291 LEU A CA 1
ATOM 2321 C C . LEU A 1 291 ? -9.031 -1.658 26.214 1.00 55.78 291 LEU A C 1
ATOM 2323 O O . LEU A 1 291 ? -10.087 -2.026 26.725 1.00 55.78 291 LEU A O 1
ATOM 2327 N N . ARG A 1 292 ? -8.029 -1.171 26.956 1.00 55.94 292 ARG A N 1
ATOM 2328 C CA . ARG A 1 292 ? -7.994 -1.370 28.416 1.00 55.94 292 ARG A CA 1
ATOM 2329 C C . ARG A 1 292 ? -8.518 -0.203 29.250 1.00 55.94 292 ARG A C 1
ATOM 2331 O O . ARG A 1 292 ? -8.744 -0.379 30.445 1.00 55.94 292 ARG A O 1
ATOM 2338 N N . GLY A 1 293 ? -8.627 0.997 28.674 1.00 59.72 293 GLY A N 1
ATOM 2339 C CA . GLY A 1 293 ? -9.032 2.214 29.397 1.00 59.72 293 GLY A CA 1
ATOM 2340 C C . GLY A 1 293 ? -8.119 2.612 30.574 1.00 59.72 293 GLY A C 1
ATOM 2341 O O . GLY A 1 293 ? -8.432 3.547 31.307 1.00 59.72 293 GLY A O 1
ATOM 2342 N N . LYS A 1 294 ? -6.985 1.923 30.769 1.00 66.56 294 LYS A N 1
ATOM 2343 C CA . LYS A 1 294 ? -5.993 2.151 31.830 1.00 66.56 294 LYS A CA 1
ATOM 2344 C C . LYS A 1 294 ? -4.641 2.497 31.213 1.00 66.56 294 LYS A C 1
ATOM 2346 O O . LYS A 1 294 ? -4.266 1.931 30.190 1.00 66.56 294 LYS A O 1
ATOM 2351 N N . ARG A 1 295 ? -3.893 3.393 31.866 1.00 75.88 295 ARG A N 1
ATOM 2352 C CA . ARG A 1 295 ? -2.515 3.724 31.470 1.00 75.88 295 ARG A CA 1
ATOM 2353 C C . ARG A 1 295 ? -1.609 2.506 31.634 1.00 75.88 295 ARG A C 1
ATOM 2355 O O . ARG A 1 295 ? -1.670 1.824 32.654 1.00 75.88 295 ARG A O 1
ATOM 2362 N N . PHE A 1 296 ? -0.777 2.253 30.629 1.00 86.50 296 PHE A N 1
ATOM 2363 C CA . PHE A 1 296 ? 0.268 1.236 30.699 1.00 86.50 296 PHE A CA 1
ATOM 2364 C C . PHE A 1 296 ? 1.418 1.764 31.561 1.00 86.50 296 PHE A C 1
ATOM 2366 O O . PHE A 1 296 ? 1.641 2.975 31.642 1.00 86.50 296 PHE A O 1
ATOM 2373 N N . GLN A 1 297 ? 2.119 0.855 32.229 1.00 87.75 297 GLN A N 1
ATOM 2374 C CA . GLN A 1 297 ? 3.354 1.165 32.942 1.00 87.75 297 GLN A CA 1
ATOM 2375 C C . GLN A 1 297 ? 4.510 1.109 31.949 1.00 87.75 297 GLN A C 1
ATOM 2377 O O . GLN A 1 297 ? 4.501 0.281 31.047 1.00 87.75 297 GLN A O 1
ATOM 2382 N N . TYR A 1 298 ? 5.497 1.983 32.083 1.00 88.25 298 TYR A N 1
ATOM 2383 C CA . TYR A 1 298 ? 6.681 1.933 31.231 1.00 88.25 298 TYR A CA 1
ATOM 2384 C C . TYR A 1 298 ? 7.777 1.118 31.906 1.00 88.25 298 TYR A C 1
ATOM 2386 O O . TYR A 1 298 ? 7.885 1.126 33.131 1.00 88.25 298 TYR A O 1
ATOM 2394 N N . CYS A 1 299 ? 8.587 0.435 31.094 1.00 88.00 299 CYS A N 1
ATOM 2395 C CA . CYS A 1 299 ? 9.748 -0.325 31.539 1.00 88.00 299 CYS A CA 1
ATOM 2396 C C . CYS A 1 299 ? 10.558 0.468 32.574 1.00 88.00 299 CYS A C 1
ATOM 2398 O O . CYS A 1 299 ? 11.057 1.546 32.260 1.00 88.00 299 CYS A O 1
ATOM 2400 N N . GLY A 1 300 ? 10.745 -0.080 33.772 1.00 83.75 300 GLY A N 1
ATOM 2401 C CA . GLY A 1 300 ? 11.510 0.564 34.844 1.00 83.75 300 GLY A CA 1
ATOM 2402 C C . GLY A 1 300 ? 12.987 0.783 34.504 1.00 83.75 300 GLY A C 1
ATOM 2403 O O . GLY A 1 300 ? 13.610 1.669 35.074 1.00 83.75 300 GLY A O 1
ATOM 2404 N N . GLY A 1 301 ? 13.537 0.014 33.556 1.00 87.38 301 GLY A N 1
ATOM 2405 C CA . GLY A 1 301 ? 14.901 0.197 33.059 1.00 87.38 301 GLY A CA 1
ATOM 2406 C C . GLY A 1 301 ? 14.994 1.257 31.962 1.00 87.38 301 GLY A C 1
ATOM 2407 O O . GLY A 1 301 ? 15.659 2.274 32.127 1.00 87.38 301 GLY A O 1
ATOM 2408 N N . CYS A 1 302 ? 14.340 1.025 30.817 1.00 84.44 302 CYS A N 1
ATOM 2409 C CA . CYS A 1 302 ? 14.508 1.896 29.647 1.00 84.44 302 CYS A CA 1
ATOM 2410 C C . CYS A 1 302 ? 13.530 3.078 29.590 1.00 84.44 302 CYS A C 1
ATOM 2412 O O . CYS A 1 302 ? 13.751 4.000 28.811 1.00 84.44 302 CYS A O 1
ATOM 2414 N N . GLY A 1 303 ? 12.432 3.050 30.349 1.00 86.75 303 GLY A N 1
ATOM 2415 C CA . GLY A 1 303 ? 11.401 4.093 30.375 1.00 86.75 303 GLY A CA 1
ATOM 2416 C C . GLY A 1 303 ? 10.582 4.246 29.090 1.00 86.75 303 GLY A C 1
ATOM 2417 O O . GLY A 1 303 ? 9.736 5.131 29.023 1.00 86.75 303 GLY A O 1
ATOM 2418 N N . LYS A 1 304 ? 10.821 3.423 28.057 1.00 82.81 304 LYS A N 1
ATOM 2419 C CA . LYS A 1 304 ? 10.213 3.618 26.729 1.00 82.81 304 LYS A CA 1
ATOM 2420 C C . LYS A 1 304 ? 9.212 2.548 26.306 1.00 82.81 304 LYS A C 1
ATOM 2422 O O . LYS A 1 304 ? 8.263 2.871 25.602 1.00 82.81 304 LYS A O 1
ATOM 2427 N N . ILE A 1 305 ? 9.402 1.298 26.723 1.00 84.81 305 ILE A N 1
ATOM 2428 C CA . ILE A 1 305 ? 8.522 0.192 26.321 1.00 84.81 305 ILE A CA 1
ATOM 2429 C C . ILE A 1 305 ? 7.322 0.128 27.276 1.00 84.81 305 ILE A C 1
ATOM 2431 O O . ILE A 1 305 ? 7.545 0.046 28.488 1.00 84.81 305 ILE A O 1
ATOM 2435 N N . PRO A 1 306 ? 6.076 0.165 26.777 1.00 86.44 306 PRO A N 1
ATOM 2436 C CA . PRO A 1 306 ? 4.889 0.115 27.620 1.00 86.44 306 PRO A CA 1
ATOM 2437 C C . PRO A 1 306 ? 4.448 -1.327 27.917 1.00 86.44 306 PRO A C 1
ATOM 2439 O O . PRO A 1 306 ? 4.428 -2.184 27.040 1.00 86.44 306 PRO A O 1
ATOM 2442 N N . TYR A 1 307 ? 4.008 -1.589 29.142 1.00 89.19 307 TYR A N 1
ATOM 2443 C CA . TYR A 1 307 ? 3.523 -2.877 29.631 1.00 89.19 307 TYR A CA 1
ATOM 2444 C C . TYR A 1 307 ? 2.163 -2.720 30.310 1.00 89.19 307 TYR A C 1
ATOM 2446 O O . TYR A 1 307 ? 1.910 -1.761 31.043 1.00 89.19 307 TYR A O 1
ATOM 2454 N N . CYS A 1 308 ? 1.258 -3.677 30.092 1.00 87.62 308 CYS A N 1
ATOM 2455 C CA . CYS A 1 308 ? -0.070 -3.614 30.697 1.00 87.62 308 CYS A CA 1
ATOM 2456 C C . CYS A 1 308 ? -0.057 -3.960 32.198 1.00 87.62 308 CYS A C 1
ATOM 2458 O O . CYS A 1 308 ? -1.005 -3.649 32.915 1.00 87.62 308 CYS A O 1
ATOM 2460 N N . SER A 1 309 ? 0.984 -4.610 32.704 1.00 87.69 309 SER A N 1
ATOM 2461 C CA . SER A 1 309 ? 1.134 -4.934 34.122 1.00 87.69 309 SER A CA 1
ATOM 2462 C C . SER A 1 309 ? 2.603 -5.144 34.458 1.00 87.69 309 SER A C 1
ATOM 2464 O O . SER A 1 309 ? 3.409 -5.403 33.568 1.00 87.69 309 SER A O 1
ATOM 2466 N N . GLN A 1 310 ? 2.918 -5.113 35.751 1.00 87.62 310 GLN A N 1
ATOM 2467 C CA . GLN A 1 310 ? 4.242 -5.455 36.265 1.00 87.62 310 GLN A CA 1
ATOM 2468 C C . GLN A 1 310 ? 4.646 -6.905 35.947 1.00 87.62 310 GLN A C 1
ATOM 2470 O O . GLN A 1 310 ? 5.823 -7.180 35.813 1.00 87.62 310 GLN A O 1
ATOM 2475 N N . VAL A 1 311 ? 3.678 -7.817 35.783 1.00 89.12 311 VAL A N 1
ATOM 2476 C CA . VAL A 1 311 ? 3.926 -9.212 35.363 1.00 89.12 311 VAL A CA 1
ATOM 2477 C C . VAL A 1 311 ? 4.362 -9.293 33.898 1.00 89.12 311 VAL A C 1
ATOM 2479 O O . VAL A 1 311 ? 5.054 -10.226 33.513 1.00 89.12 311 VAL A O 1
ATOM 2482 N N . CYS A 1 312 ? 3.922 -8.349 33.062 1.00 86.12 312 CYS A N 1
ATOM 2483 C CA . CYS A 1 312 ? 4.309 -8.325 31.657 1.00 86.12 312 CYS A CA 1
ATOM 2484 C C . CYS A 1 312 ? 5.668 -7.669 31.412 1.00 86.12 312 CYS A C 1
ATOM 2486 O O . CYS A 1 312 ? 6.234 -7.885 30.344 1.00 86.12 312 CYS A O 1
ATOM 2488 N N . GLN A 1 313 ? 6.130 -6.836 32.341 1.00 85.38 313 GLN A N 1
ATOM 2489 C CA . GLN A 1 313 ? 7.428 -6.177 32.268 1.00 85.38 313 GLN A CA 1
ATOM 2490 C C . GLN A 1 313 ? 8.546 -7.148 32.637 1.00 85.38 313 GLN A C 1
ATOM 2492 O O . GLN A 1 313 ? 9.574 -7.113 31.925 1.00 85.38 313 GLN A O 1
#

Sequence (313 aa):
MVETDRDIKLIHNLRDFRYPKSQCTFTDVLDSIMELVVRAIIRPELDTGIPQLRRMGREAHKAERSGLQPQWPTKPTNTFPQGTDVTMQMLWTWVDLYEVTHIVTYINILLRSSGSTFVSSFSKMPDYPSRILSIFESRLDKLNSGKYRDVHPFDLASIHDFIRLTGTMGSDSMWKDLGIMMQMVMLWQPYGEALLLLLAKALRIASSTSNSVVSRLIIKECFQDTGGMIHHLYLKQKDVTQYHPAFLPKSRRIAAAMTSPDPYASTVATLKSLLDMDKCGLYGCSQTFTLRGKRFQYCGGCGKIPYCSQVCQ

Secondary structure (DSSP, 8-state):
--SHHHHHHHHHTT-------S---HHHHHHHHHHHHIIIII-TTS--S-HHHHHHHHHHHHHHHTTPPPSS-SSGGGG-TT-HHHHHHHHHHHHHHH--THHHHHHHHHHHHHTHHHHHHHHTSTTHHHHHHHHHHHHHHHHHTT-GGGS-HHHHHHHHHHHHHHTT-S-TTTTT-HHHHHHHHHHHGGGHHHHHHHHHHHHHHHHH-S-HHHHHHHHHTTHHHHHHHHHHHH-TTS-GGGS-GGGHHHHHHHHHHHHS--HHHHHHHHHHHHHT-SB-SSTT---BHHHHSSPPEE-TTTS-SEESSTTT-

Foldseek 3Di:
DVVVVLVVVVVVVVVPPDPDDVDDDPLNVVVVVLLLCCCLEQPVVDCSVDVVSVVLQVQQVVCVVVVHHRPDDNHLQSSCPPALLVVLVVLVVCCVPPVNLVSLLSLLSSCARVPPRNLVSVLPDPPVVVSPLVSLVVLLVCLLVVVVVVHDPVSLVSLLSNLCQQQVNSDLRCVLDPPSSVSSLVSNLVVLVSLQVSLQSLQVSLVPDPPVVSVCSNVSSPSLLSSLRSCLSRPVPPDCVVGDVSSPVNVVVVVVCVVPPDPVVVVVSLVVSQLPAQAANARPGPGGPVPPVDFFAADPPPRRGTHNDPVRD